Protein 6WT8 (pdb70)

Foldseek 3Di:
DPDDLVVLLCVLCVFAPVPPDDDAPCVPVHDAPQFVLCPDSLNSSLRSLLAHDVVLLLQVVLLVVLVVLLCVQPVVFWDKDWFDVNLRLDRGSQDHIAIETAGDQDAAEDPVLLVVPLVPCPPADPLLNVVSVVVVVPHHPDDVLVVLLVSLVSSVVSQVVPAVDWDSPFFAWIWGQRVVVGHIYTYWYWYWYYYSVVSPCPVQLIWTFTGTNVVSDTHDTDRRSLLSVLLNVVCVVLLNQLSSLSSLLSLQVPQPVHDQPFLQHSQNSSQLSSPDDSVVHSPHRSVCVLVVLLVSLVCCLPPPVVQQPRATSSRPGRSCPPPNVRVNVSSVSSSVSSVVSSVVSRVVD

InterPro domains:
  IPR058909 cGAS/DncV-like nucleotidyltransferase, C-terminal helical domain [PF26305] (242-334)

Secondary structure (DSSP, 8-state):
----HHHHHHHHHHHH-TT------HHHH---S---GGGSHHHHHHHH---S-TTT--HHHHHHHHHHHHHHHHGGGEEEEEES--------TT--PEEEEEEEEEEEE-HHHHHHHHT-GGGS-HHHHHHHHHHHHH---S-HHHHHHHHHHHHHHHHHHH-S-EE---SS-EEEEEETTEEEEEEEEEEEEE-S------GGG-EEEEBPTTT-SBPPPB-HHHHHHHHHHHHHHTTS-S---HHHHHHHHH-TTS-TTSSS-HHHHHHHHHHS-GGGTTTS-TTHHHHHHHHHHHHHHH-HHHHHTPBPTTSS-BTTSSSHHHHHHHHHHHHHHHHHHHHHHHHH-

Sequence (349 aa):
SQKNYLELIKKVRERSNPDLVQTKYSETLSGSKLFSIEYSDVSIYIKESKGVAPSYTNSKVAANKVEAHLKKSHGNLVDFERQGSVTNTHILKENDVDLVQITNKSSEFDHKGLEKALNNTSVLKTEEILNLKKHKENFYQGNQIDDLKYVRLKSELVLSSTYKTVDIEKENSIYVKVTEPERDIDVVTATYYKSVDFKTNDKSRKGIQIYNKKTGKINDVDYPFLSIERINVKDIISNRRLKNIRFLKNIKYDCPHIENKGSIRSFHINAICYNIDVKKYEDLHYLDLVSILYQELTNIISNKSYRDNIKSVDGCEYIFEFDCAKKLIEIEFLSQELDSIIADLHNQS

Solvent-accessible surface area: 18097 Å² total

Nearest PDB structures (foldseek):
  6wt8-assembly1_A  TM=1.002E+00  e=2.493E-57  Flavobacteriaceae
  6wt9-assembly1_A  TM=8.617E-01  e=6.377E-23  Capnocytophaga granulosa
  7x4p-assembly1_A  TM=7.335E-01  e=1.083E-10  Enterococcus faecalis
  7x4g-assembly1_A  TM=6.951E-01  e=7.128E-10  Cecembia lonarensis

Radius of gyration: 22.57 Å; Cα contacts (8 Å, |Δi|>4): 523; chains: 1; bounding box: 54×51×60 Å

B-factor: mean 24.7, std 12.08, range [10.24, 95.02]

Structure (mmCIF, N/CA/C/O backbone):
data_6WT8
#
_entry.id   6WT8
#
_cell.length_a   51.181
_cell.length_b   78.100
_cell.length_c   111.105
_cell.angle_alpha   90.000
_cell.angle_beta   90.000
_cell.angle_gamma   90.000
#
_symmetry.space_group_name_H-M   'P 21 21 21'
#
loop_
_entity.id
_entity.type
_entity.pdbx_description
1 polymer 'STING-associated CdnE c-di-GMP synthase'
2 water water
#
loop_
_atom_site.group_PDB
_atom_site.id
_atom_site.type_symbol
_atom_site.label_atom_id
_atom_site.label_alt_id
_atom_site.label_comp_id
_atom_site.label_asym_id
_atom_site.label_entity_id
_atom_site.label_seq_id
_atom_site.pdbx_PDB_ins_code
_atom_site.Cartn_x
_atom_site.Cartn_y
_atom_site.Cartn_z
_atom_site.occupancy
_atom_site.B_iso_or_equiv
_atom_site.auth_seq_id
_atom_site.auth_comp_id
_atom_site.auth_asym_id
_atom_site.auth_atom_id
_atom_site.pdbx_PDB_model_num
ATOM 1 N N . SER A 1 1 ? 66.53771 40.94518 43.65059 1.000 37.67048 1 SER A N 1
ATOM 2 C CA . SER A 1 1 ? 66.25138 42.37392 43.58315 1.000 38.13990 1 SER A CA 1
ATOM 3 C C . SER A 1 1 ? 66.04472 43.01808 44.95428 1.000 40.11623 1 SER A C 1
ATOM 4 O O . SER A 1 1 ? 65.90163 42.33451 45.97069 1.000 41.19592 1 SER A O 1
ATOM 7 N N . GLN A 1 2 ? 65.98117 44.34721 44.96856 1.000 42.45624 2 GLN A N 1
ATOM 8 C CA . GLN A 1 2 ? 65.71008 45.08995 46.18682 1.000 47.76324 2 GLN A CA 1
ATOM 9 C C . GLN A 1 2 ? 64.22095 45.37280 46.40559 1.000 41.69589 2 GLN A C 1
ATOM 10 O O . GLN A 1 2 ? 63.88013 46.15463 47.29695 1.000 37.78747 2 GLN A O 1
ATOM 16 N N . LYS A 1 3 ? 63.33076 44.73492 45.64816 1.000 33.79851 3 LYS A N 1
ATOM 17 C CA . LYS A 1 3 ? 61.90786 45.00906 45.79843 1.000 30.52818 3 LYS A CA 1
ATOM 18 C C . LYS A 1 3 ? 61.40503 44.55360 47.15762 1.000 28.95628 3 LYS A C 1
ATOM 19 O O . LYS A 1 3 ? 61.74863 43.46494 47.62921 1.000 30.81893 3 LYS A O 1
ATOM 25 N N . ASN A 1 4 ? 60.54451 45.37441 47.76764 1.000 28.21455 4 ASN A N 1
ATOM 26 C CA . ASN A 1 4 ? 59.95079 45.06330 49.06855 1.000 27.35805 4 ASN A CA 1
ATOM 27 C C . ASN A 1 4 ? 58.53151 44.57273 48.78984 1.000 25.56490 4 ASN A C 1
ATOM 28 O O . ASN A 1 4 ? 57.61614 45.38649 48.65178 1.000 26.15510 4 ASN A O 1
ATOM 33 N N . TYR A 1 5 ? 58.34418 43.24947 48.76253 1.000 25.65535 5 TYR A N 1
ATOM 34 C CA . TYR A 1 5 ? 57.03309 42.73558 48.35178 1.000 20.58890 5 TYR A CA 1
ATOM 35 C C . TYR A 1 5 ? 55.99110 42.90847 49.44054 1.000 24.74812 5 TYR A C 1
ATOM 36 O O . TYR A 1 5 ? 54.79702 43.04780 49.14467 1.000 21.91206 5 TYR A O 1
ATOM 45 N N . LEU A 1 6 ? 56.40659 42.93365 50.69696 1.000 24.78745 6 LEU A N 1
ATOM 46 C CA . LEU A 1 6 ? 55.45503 43.22147 51.77395 1.000 20.56154 6 LEU A CA 1
ATOM 47 C C . LEU A 1 6 ? 54.82775 44.59783 51.59848 1.000 23.34395 6 LEU A C 1
ATOM 48 O O . LEU A 1 6 ? 53.60562 44.75945 51.70303 1.000 26.46225 6 LEU A O 1
ATOM 53 N N . GLU A 1 7 ? 55.64921 45.60894 51.30321 1.000 23.36311 7 GLU A N 1
ATOM 54 C CA . GLU A 1 7 ? 55.11670 46.94395 51.07671 1.000 24.44272 7 GLU A CA 1
ATOM 55 C C . GLU A 1 7 ? 54.23429 46.97561 49.82911 1.000 20.68721 7 GLU A C 1
ATOM 56 O O . GLU A 1 7 ? 53.19053 47.63118 49.81596 1.000 24.86629 7 GLU A O 1
ATOM 62 N N . LEU A 1 8 ? 54.63238 46.24165 48.78446 1.000 20.73240 8 LEU A N 1
ATOM 63 C CA . LEU A 1 8 ? 53.85459 46.19439 47.55100 1.000 20.22969 8 LEU A CA 1
ATOM 64 C C . LEU A 1 8 ? 52.50244 45.53147 47.78489 1.000 17.87535 8 LEU A C 1
ATOM 65 O O . LEU A 1 8 ? 51.47287 46.01515 47.28361 1.000 18.27443 8 LEU A O 1
ATOM 70 N N . ILE A 1 9 ? 52.49328 44.42821 48.55319 1.000 19.99710 9 ILE A N 1
ATOM 71 C CA . ILE A 1 9 ? 51.23129 43.76512 48.87880 1.000 19.40237 9 ILE A CA 1
ATOM 72 C C . ILE A 1 9 ? 50.29962 44.72308 49.61571 1.000 20.12424 9 ILE A C 1
ATOM 73 O O . ILE A 1 9 ? 49.10093 44.81618 49.29981 1.000 18.43319 9 ILE A O 1
ATOM 78 N N . LYS A 1 10 ? 50.83600 45.47229 50.58388 1.000 20.13651 10 LYS A N 1
ATOM 79 C CA . LYS A 1 10 ? 50.00171 46.42595 51.31571 1.000 19.46512 10 LYS A CA 1
ATOM 80 C C . LYS A 1 10 ? 49.43704 47.50226 50.37625 1.000 21.63283 10 LYS A C 1
ATOM 81 O O . LYS A 1 10 ? 48.27232 47.91131 50.49658 1.000 24.20653 10 LYS A O 1
ATOM 87 N N . LYS A 1 11 ? 50.22156 47.92694 49.39150 1.000 18.34891 11 LYS A N 1
ATOM 88 C CA . LYS A 1 11 ? 49.73448 48.96241 48.47627 1.000 17.89686 11 LYS A CA 1
ATOM 89 C C . LYS A 1 11 ? 48.61709 48.42902 47.58888 1.000 17.48798 11 LYS A C 1
ATOM 90 O O . LYS A 1 11 ? 47.59332 49.09306 47.38327 1.000 19.51819 11 LYS A O 1
ATOM 96 N N . VAL A 1 12 ? 48.80880 47.23864 47.01406 1.000 16.62021 12 VAL A N 1
ATOM 97 C CA . VAL A 1 12 ? 47.76177 46.65248 46.17302 1.000 16.90412 12 VAL A CA 1
ATOM 98 C C . VAL A 1 12 ? 46.49562 46.46503 46.97719 1.000 18.78330 12 VAL A C 1
ATOM 99 O O . VAL A 1 12 ? 45.39650 46.71529 46.49341 1.000 17.20034 12 VAL A O 1
ATOM 103 N N . ARG A 1 13 ? 46.62787 45.97046 48.20454 1.000 17.25525 13 ARG A N 1
ATOM 104 C CA . ARG A 1 13 ? 45.46129 45.75446 49.05173 1.000 17.08827 13 ARG A CA 1
ATOM 105 C C . ARG A 1 13 ? 44.70148 47.03529 49.30588 1.000 15.34250 13 ARG A C 1
ATOM 106 O O . ARG A 1 13 ? 43.45876 47.04049 49.30474 1.000 17.98334 13 ARG A O 1
ATOM 114 N N . GLU A 1 14 ? 45.41808 48.11932 49.59315 1.000 17.20754 14 GLU A N 1
ATOM 115 C CA . GLU A 1 14 ? 44.70694 49.35946 49.88990 1.000 17.78020 14 GLU A CA 1
ATOM 116 C C . GLU A 1 14 ? 43.90549 49.81138 48.68646 1.000 18.51156 14 GLU A C 1
ATOM 117 O O . GLU A 1 14 ? 42.80896 50.36628 48.82635 1.000 20.66910 14 GLU A O 1
ATOM 123 N N . ARG A 1 15 ? 44.42654 49.55561 47.48286 1.000 17.70914 15 ARG A N 1
ATOM 124 C CA . ARG A 1 15 ? 43.73868 49.98117 46.26606 1.000 18.35062 15 ARG A CA 1
ATOM 125 C C . ARG A 1 15 ? 42.59075 49.06182 45.89898 1.000 17.22118 15 ARG A C 1
ATOM 126 O O . ARG A 1 15 ? 41.59593 49.50739 45.31096 1.000 18.68257 15 ARG A O 1
ATOM 134 N N . SER A 1 16 ? 42.73818 47.77695 46.18907 1.000 16.29867 16 SER A N 1
ATOM 135 C CA . SER A 1 16 ? 41.93025 46.72462 45.59360 1.000 16.82729 16 SER A CA 1
ATOM 136 C C . SER A 1 16 ? 40.98110 46.04081 46.56105 1.000 19.79734 16 SER A C 1
ATOM 137 O O . SER A 1 16 ? 39.88242 45.65028 46.17273 1.000 18.48506 16 SER A O 1
ATOM 140 N N . ASN A 1 17 ? 41.41146 45.79261 47.79063 1.000 17.63749 17 ASN A N 1
ATOM 141 C CA . ASN A 1 17 ? 40.60897 44.94075 48.67184 1.000 17.49716 17 ASN A CA 1
ATOM 142 C C . ASN A 1 17 ? 41.03666 45.22764 50.10275 1.000 16.20342 17 ASN A C 1
ATOM 143 O O . ASN A 1 17 ? 41.57365 44.32587 50.79796 1.000 18.60704 17 ASN A O 1
ATOM 148 N N . PRO A 1 18 ? 40.80031 46.44518 50.60217 1.000 18.05039 18 PRO A N 1
ATOM 149 C CA . PRO A 1 18 ? 41.33695 46.79637 51.92165 1.000 19.49168 18 PRO A CA 1
ATOM 150 C C . PRO A 1 18 ? 40.74136 45.98985 53.04981 1.000 20.82256 18 PRO A C 1
ATOM 151 O O . PRO A 1 18 ? 41.38447 45.87665 54.09598 1.000 23.66237 18 PRO A O 1
ATOM 155 N N . ASP A 1 19 ? 39.52826 45.46844 52.89664 1.000 21.25208 19 ASP A N 1
ATOM 156 C CA . ASP A 1 19 ? 38.91135 44.69084 53.96870 1.000 20.99732 19 ASP A CA 1
ATOM 157 C C . ASP A 1 19 ? 39.18436 43.21113 53.85281 1.000 22.44227 19 ASP A C 1
ATOM 158 O O . ASP A 1 19 ? 38.69787 42.43726 54.69476 1.000 21.92861 19 ASP A O 1
ATOM 163 N N . LEU A 1 20 ? 39.97757 42.80849 52.85546 1.000 19.84282 20 LEU A N 1
ATOM 164 C CA . LEU A 1 20 ? 40.43040 41.41555 52.72599 1.000 21.41663 20 LEU A CA 1
ATOM 165 C C . LEU A 1 20 ? 39.25285 40.44739 52.61593 1.000 19.93876 20 LEU A C 1
ATOM 166 O O . LEU A 1 20 ? 39.21244 39.38325 53.25909 1.000 21.63312 20 LEU A O 1
ATOM 171 N N . VAL A 1 21 ? 38.29761 40.81920 51.76260 1.000 20.64790 21 VAL A N 1
ATOM 172 C CA . VAL A 1 21 ? 37.20192 39.91394 51.47299 1.000 22.51232 21 VAL A CA 1
ATOM 173 C C . VAL A 1 21 ? 37.73906 38.75151 50.64012 1.000 19.95218 21 VAL A C 1
ATOM 174 O O . VAL A 1 21 ? 38.76508 38.85498 49.95552 1.000 20.70149 21 VAL A O 1
ATOM 178 N N . GLN A 1 22 ? 37.06283 37.60906 50.74032 1.000 21.05046 22 GLN A N 1
ATOM 179 C CA . GLN A 1 22 ? 37.44857 36.45281 49.94833 1.000 21.10929 22 GLN A CA 1
ATOM 180 C C . GLN A 1 22 ? 37.36742 36.77621 48.47067 1.000 21.06380 22 GLN A C 1
ATOM 181 O O . GLN A 1 22 ? 36.34123 37.26138 47.99880 1.000 22.24265 22 GLN A O 1
ATOM 195 N N . THR A 1 24 ? 37.91250 35.20128 44.49589 1.000 21.38244 24 THR A N 1
ATOM 196 C CA . THR A 1 24 ? 37.96233 33.90350 43.82283 1.000 22.18344 24 THR A CA 1
ATOM 197 C C . THR A 1 24 ? 39.38106 33.59553 43.37604 1.000 20.15322 24 THR A C 1
ATOM 198 O O . THR A 1 24 ? 40.03638 34.41687 42.73136 1.000 23.34904 24 THR A O 1
ATOM 202 N N . LYS A 1 25 ? 39.86200 32.40522 43.73791 1.000 22.73921 25 LYS A N 1
ATOM 203 C CA . LYS A 1 25 ? 41.19532 32.00269 43.32311 1.000 20.22493 25 LYS A CA 1
ATOM 204 C C . LYS A 1 25 ? 41.21365 31.76721 41.82239 1.000 20.65610 25 LYS A C 1
ATOM 205 O O . LYS A 1 25 ? 40.22984 31.30959 41.21677 1.000 21.88113 25 LYS A O 1
ATOM 219 N N . TYR A 1 27 ? 42.07024 29.62004 38.73124 1.000 16.85218 27 TYR A N 1
ATOM 220 C CA . TYR A 1 27 ? 41.99475 28.15790 38.71353 1.000 20.28373 27 TYR A CA 1
ATOM 221 C C . TYR A 1 27 ? 43.37824 27.51871 38.66552 1.000 20.86880 27 TYR A C 1
ATOM 222 O O . TYR A 1 27 ? 43.57205 26.44296 39.24140 1.000 21.97795 27 TYR A O 1
ATOM 231 N N . SER A 1 28 ? 44.35868 28.17536 38.02663 1.000 20.97988 28 SER A N 1
ATOM 232 C CA . SER A 1 28 ? 45.65820 27.52641 37.96193 1.000 17.79360 28 SER A CA 1
ATOM 233 C C . SER A 1 28 ? 46.28748 27.45456 39.32646 1.000 21.24254 28 SER A C 1
ATOM 234 O O . SER A 1 28 ? 47.18547 26.63258 39.52832 1.000 23.72837 28 SER A O 1
ATOM 237 N N . GLU A 1 29 ? 45.81716 28.26656 40.29117 1.000 21.49828 29 GLU A N 1
ATOM 238 C CA . GLU A 1 29 ? 46.32636 28.12193 41.66341 1.000 20.53420 29 GLU A CA 1
ATOM 239 C C . GLU A 1 29 ? 46.10011 26.71982 42.21835 1.000 23.50662 29 GLU A C 1
ATOM 240 O O . GLU A 1 29 ? 46.95939 26.17657 42.92318 1.000 31.69232 29 GLU A O 1
ATOM 246 N N . THR A 1 30 ? 44.89687 26.17113 42.03199 1.000 25.98729 30 THR A N 1
ATOM 247 C CA . THR A 1 30 ? 44.60245 24.88468 42.65522 1.000 27.61437 30 THR A CA 1
ATOM 248 C C . THR A 1 30 ? 44.73035 23.71867 41.70421 1.000 31.15267 30 THR A C 1
ATOM 249 O O . THR A 1 30 ? 44.78879 22.57380 42.16764 1.000 36.21504 30 THR A O 1
ATOM 253 N N . LEU A 1 31 ? 44.72545 23.96621 40.39891 1.000 25.57591 31 LEU A N 1
ATOM 254 C CA . LEU A 1 31 ? 44.73812 22.85321 39.46120 1.000 25.86332 31 LEU A CA 1
ATOM 255 C C . LEU A 1 31 ? 46.05695 22.70895 38.74303 1.000 24.74186 31 LEU A C 1
ATOM 256 O O . LEU A 1 31 ? 46.30709 21.66388 38.14517 1.000 28.92244 31 LEU A O 1
ATOM 261 N N . SER A 1 32 ? 46.91928 23.70153 38.78719 1.000 25.99715 32 SER A N 1
ATOM 262 C CA . SER A 1 32 ? 48.11965 23.64146 37.98174 1.000 25.32651 32 SER A CA 1
ATOM 263 C C . SER A 1 32 ? 49.33854 23.89631 38.85896 1.000 22.29773 32 SER A C 1
ATOM 264 O O . SER A 1 32 ? 49.23923 24.04469 40.09120 1.000 27.71124 32 SER A O 1
ATOM 267 N N . GLY A 1 33 ? 50.48874 23.96240 38.20964 1.000 25.43661 33 GLY A N 1
ATOM 268 C CA . GLY A 1 33 ? 51.71201 24.35189 38.88780 1.000 28.99903 33 GLY A CA 1
ATOM 269 C C . GLY A 1 33 ? 52.67952 24.96121 37.90266 1.000 27.80930 33 GLY A C 1
ATOM 270 O O . GLY A 1 33 ? 52.62140 24.70350 36.70096 1.000 27.89632 33 GLY A O 1
ATOM 271 N N . SER A 1 34 ? 53.59002 25.77325 38.42935 1.000 26.11676 34 SER A N 1
ATOM 272 C CA . SER A 1 34 ? 54.52337 26.44435 37.55010 1.000 28.00473 34 SER A CA 1
ATOM 273 C C . SER A 1 34 ? 55.51954 25.46090 36.94643 1.000 28.20505 34 SER A C 1
ATOM 274 O O . SER A 1 34 ? 55.94606 24.49080 37.59956 1.000 28.01250 34 SER A O 1
ATOM 277 N N . LYS A 1 35 ? 55.83840 25.67473 35.67052 1.000 31.26622 35 LYS A N 1
ATOM 278 C CA . LYS A 1 35 ? 56.91083 24.92508 35.02140 1.000 40.91574 35 LYS A CA 1
ATOM 279 C C . LYS A 1 35 ? 58.26936 25.56433 35.23357 1.000 41.51980 35 LYS A C 1
ATOM 280 O O . LYS A 1 35 ? 59.29100 24.88628 35.08479 1.000 37.29658 35 LYS A O 1
ATOM 286 N N . LEU A 1 36 ? 58.30116 26.86111 35.53004 1.000 37.22937 36 LEU A N 1
ATOM 287 C CA . LEU A 1 36 ? 59.55340 27.59603 35.67860 1.000 39.72494 36 LEU A CA 1
ATOM 288 C C . LEU A 1 36 ? 60.02288 27.68502 37.12316 1.000 41.37430 36 LEU A C 1
ATOM 289 O O . LEU A 1 36 ? 61.23380 27.78133 37.37044 1.000 41.44703 36 LEU A O 1
ATOM 294 N N . PHE A 1 37 ? 59.09339 27.61858 38.07600 1.000 36.09197 37 PHE A N 1
ATOM 295 C CA . PHE A 1 37 ? 59.41325 27.74247 39.49059 1.000 41.53813 37 PHE A CA 1
ATOM 296 C C . PHE A 1 37 ? 58.89825 26.52604 40.27442 1.000 42.77733 37 PHE A C 1
ATOM 297 O O . PHE A 1 37 ? 57.70872 26.45939 40.58172 1.000 40.44623 37 PHE A O 1
ATOM 305 N N . SER A 1 41 ? 55.62224 25.39326 47.60286 1.000 33.17625 41 SER A N 1
ATOM 306 C CA . SER A 1 41 ? 55.53280 26.46994 48.58392 1.000 33.57995 41 SER A CA 1
ATOM 307 C C . SER A 1 41 ? 55.78409 27.86203 48.01036 1.000 29.73395 41 SER A C 1
ATOM 308 O O . SER A 1 41 ? 55.53897 28.88161 48.68684 1.000 26.25362 41 SER A O 1
ATOM 311 N N . ILE A 1 42 ? 56.24422 27.95244 46.75589 1.000 28.12402 42 ILE A N 1
ATOM 312 C CA . ILE A 1 42 ? 56.41584 29.28309 46.16194 1.000 25.60980 42 ILE A CA 1
ATOM 313 C C . ILE A 1 42 ? 55.11319 30.07007 46.11653 1.000 22.33019 42 ILE A C 1
ATOM 314 O O . ILE A 1 42 ? 55.12525 31.31874 46.06454 1.000 23.20832 42 ILE A O 1
ATOM 319 N N . GLU A 1 43 ? 53.96292 29.39148 46.16486 1.000 23.99461 43 GLU A N 1
ATOM 320 C CA . GLU A 1 43 ? 52.74102 30.14574 45.93922 1.000 28.36800 43 GLU A CA 1
ATOM 321 C C . GLU A 1 43 ? 52.36171 31.05310 47.10262 1.000 27.26775 43 GLU A C 1
ATOM 322 O O . GLU A 1 43 ? 51.60951 32.00744 46.87814 1.000 28.67806 43 GLU A O 1
ATOM 328 N N . TYR A 1 44 ? 52.88876 30.81560 48.31298 1.000 24.61635 44 TYR A N 1
ATOM 329 C CA . TYR A 1 44 ? 52.69576 31.77968 49.38217 1.000 26.87150 44 TYR A CA 1
ATOM 330 C C . TYR A 1 44 ? 53.99873 32.47729 49.76922 1.000 23.10312 44 TYR A C 1
ATOM 331 O O . TYR A 1 44 ? 54.07549 33.06462 50.85062 1.000 24.18168 44 TYR A O 1
ATOM 340 N N . SER A 1 45 ? 54.96608 32.52621 48.84522 1.000 24.05028 45 SER A N 1
ATOM 341 C CA . SER A 1 45 ? 56.00962 33.54286 48.94954 1.000 23.74929 45 SER A CA 1
ATOM 342 C C . SER A 1 45 ? 55.41820 34.94040 48.78425 1.000 20.13699 45 SER A C 1
ATOM 343 O O . SER A 1 45 ? 54.35918 35.14110 48.16606 1.000 19.43579 45 SER A O 1
ATOM 346 N N . ASP A 1 46 ? 56.11544 35.94244 49.34285 1.000 20.94208 46 ASP A N 1
ATOM 347 C CA . ASP A 1 46 ? 55.63019 37.31036 49.21149 1.000 19.03585 46 ASP A CA 1
ATOM 348 C C . ASP A 1 46 ? 55.54605 37.72733 47.74847 1.000 18.29235 46 ASP A C 1
ATOM 349 O O . ASP A 1 46 ? 54.56800 38.37615 47.35259 1.000 18.77824 46 ASP A O 1
ATOM 354 N N . VAL A 1 47 ? 56.53298 37.33742 46.92429 1.000 21.10952 47 VAL A N 1
ATOM 355 C CA . VAL A 1 47 ? 56.48204 37.75826 45.51058 1.000 18.85109 47 VAL A CA 1
ATOM 356 C C . VAL A 1 47 ? 55.27397 37.13759 44.81116 1.000 16.71089 47 VAL A C 1
ATOM 357 O O . VAL A 1 47 ? 54.55938 37.80980 44.03922 1.000 17.44547 47 VAL A O 1
ATOM 361 N N . SER A 1 48 ? 55.00055 35.86444 45.09673 1.000 16.67552 48 SER A N 1
ATOM 362 C CA . SER A 1 48 ? 53.82495 35.20984 44.50962 1.000 16.95050 48 SER A CA 1
ATOM 363 C C . SER A 1 48 ? 52.52950 35.86567 44.97766 1.000 17.64081 48 SER A C 1
ATOM 364 O O . SER A 1 48 ? 51.59328 36.05192 44.18882 1.000 18.29458 48 SER A O 1
ATOM 367 N N . ILE A 1 49 ? 52.42297 36.17526 46.27432 1.000 16.83193 49 ILE A N 1
ATOM 368 C CA . ILE A 1 49 ? 51.20014 36.83812 46.74325 1.000 15.58834 49 ILE A CA 1
ATOM 369 C C . ILE A 1 49 ? 51.00412 38.18774 46.06453 1.000 18.16315 49 ILE A C 1
ATOM 370 O O . ILE A 1 49 ? 49.88222 38.57115 45.68583 1.000 16.19137 49 ILE A O 1
ATOM 375 N N . TYR A 1 50 ? 52.08761 38.94233 45.90945 1.000 17.49947 50 TYR A N 1
ATOM 376 C CA . TYR A 1 50 ? 51.98751 40.20449 45.18291 1.000 17.01991 50 TYR A CA 1
ATOM 377 C C . TYR A 1 50 ? 51.46275 39.98030 43.76923 1.000 14.48960 50 TYR A C 1
ATOM 378 O O . TYR A 1 50 ? 50.60983 40.74016 43.28909 1.000 14.31141 50 TYR A O 1
ATOM 387 N N . ILE A 1 51 ? 52.05031 39.02090 43.06877 1.000 15.20557 51 ILE A N 1
ATOM 388 C CA . ILE A 1 51 ? 51.58404 38.72246 41.70070 1.000 15.18291 51 ILE A CA 1
ATOM 389 C C . ILE A 1 51 ? 50.09890 38.34815 41.70104 1.000 15.00791 51 ILE A C 1
ATOM 390 O O . ILE A 1 51 ? 49.30172 38.86475 40.88307 1.000 14.68946 51 ILE A O 1
ATOM 395 N N . LYS A 1 52 ? 49.69934 37.47546 42.63510 1.000 15.12732 52 LYS A N 1
ATOM 396 C CA . LYS A 1 52 ? 48.29662 37.02391 42.67269 1.000 17.48761 52 LYS A CA 1
ATOM 397 C C . LYS A 1 52 ? 47.35051 38.18745 42.88113 1.000 17.08822 52 LYS A C 1
ATOM 398 O O . LYS A 1 52 ? 46.30274 38.29109 42.21409 1.000 16.45842 52 LYS A O 1
ATOM 404 N N . GLU A 1 53 ? 47.65392 39.04005 43.86274 1.000 14.96383 53 GLU A N 1
ATOM 405 C CA . GLU A 1 53 ? 46.71759 40.10013 44.20213 1.000 15.61495 53 GLU A CA 1
ATOM 406 C C . GLU A 1 53 ? 46.73026 41.18264 43.13785 1.000 14.98274 53 GLU A C 1
ATOM 407 O O . GLU A 1 53 ? 45.69317 41.81489 42.89214 1.000 15.98340 53 GLU A O 1
ATOM 413 N N . SER A 1 54 ? 47.86983 41.34376 42.45272 1.000 14.19067 54 SER A N 1
ATOM 414 C CA . SER A 1 54 ? 47.93165 42.26763 41.32535 1.000 15.30521 54 SER A CA 1
ATOM 415 C C . SER A 1 54 ? 47.13038 41.75056 40.12718 1.000 15.11855 54 SER A C 1
ATOM 416 O O . SER A 1 54 ? 46.57152 42.54853 39.36769 1.000 16.46462 54 SER A O 1
ATOM 427 N N . LYS A 1 56 ? 44.42205 39.64513 40.38636 1.000 15.17439 56 LYS A N 1
ATOM 428 C CA . LYS A 1 56 ? 42.99210 39.43257 40.64548 1.000 15.45923 56 LYS A CA 1
ATOM 429 C C . LYS A 1 56 ? 42.16130 40.71295 40.62897 1.000 16.73314 56 LYS A C 1
ATOM 430 O O . LYS A 1 56 ? 40.93758 40.63632 40.40976 1.000 18.08207 56 LYS A O 1
ATOM 436 N N . GLY A 1 57 ? 42.76719 41.88490 40.84955 1.000 14.90818 57 GLY A N 1
ATOM 437 C CA . GLY A 1 57 ? 42.03121 43.13827 40.75347 1.000 15.55809 57 GLY A CA 1
ATOM 438 C C . GLY A 1 57 ? 41.16670 43.47806 41.96871 1.000 16.32462 57 GLY A C 1
ATOM 439 O O . GLY A 1 57 ? 41.44986 43.11905 43.12759 1.000 15.32179 57 GLY A O 1
ATOM 440 N N . VAL A 1 58 ? 40.11044 44.24658 41.70267 1.000 13.98163 58 VAL A N 1
ATOM 441 C CA . VAL A 1 58 ? 39.31880 44.92561 42.72281 1.000 13.58491 58 VAL A CA 1
ATOM 442 C C . VAL A 1 58 ? 38.24058 43.99908 43.27214 1.000 17.31508 58 VAL A C 1
ATOM 443 O O . VAL A 1 58 ? 37.60709 43.22471 42.52853 1.000 17.40569 58 VAL A O 1
ATOM 447 N N . ALA A 1 59 ? 38.00448 44.11431 44.57834 1.000 16.66764 59 ALA A N 1
ATOM 448 C CA . ALA A 1 59 ? 36.92608 43.35329 45.20764 1.000 15.32153 59 ALA A CA 1
ATOM 449 C C . ALA A 1 59 ? 35.58045 43.64287 44.51837 1.000 16.62602 59 ALA A C 1
ATOM 450 O O . ALA A 1 59 ? 35.27530 44.79941 44.13756 1.000 17.64386 59 ALA A O 1
ATOM 452 N N . PRO A 1 60 ? 34.74507 42.61261 44.35914 1.000 17.89511 60 PRO A N 1
ATOM 453 C CA . PRO A 1 60 ? 33.52894 42.73907 43.53250 1.000 21.09169 60 PRO A CA 1
ATOM 454 C C . PRO A 1 60 ? 32.51359 43.72757 44.06013 1.000 19.42224 60 PRO A C 1
ATOM 455 O O . PRO A 1 60 ? 31.74973 44.27742 43.23294 1.000 19.61076 60 PRO A O 1
ATOM 459 N N . SER A 1 61 ? 32.47135 44.01845 45.35585 1.000 19.39546 61 SER A N 1
ATOM 460 C CA . SER A 1 61 ? 31.44709 44.94455 45.82966 1.000 19.88856 61 SER A CA 1
ATOM 461 C C . SER A 1 61 ? 31.62812 46.32655 45.22529 1.000 21.78789 61 SER A C 1
ATOM 462 O O . SER A 1 61 ? 30.63592 47.00542 44.96166 1.000 20.90960 61 SER A O 1
ATOM 465 N N . TYR A 1 62 ? 32.88239 46.75943 44.99076 1.000 18.99849 62 TYR A N 1
ATOM 466 C CA . TYR A 1 62 ? 33.09828 48.10469 44.46647 1.000 19.53851 62 TYR A CA 1
ATOM 467 C C . TYR A 1 62 ? 32.56428 48.20641 43.05299 1.000 20.20242 62 TYR A C 1
ATOM 468 O O . TYR A 1 62 ? 31.87670 49.17520 42.67652 1.000 18.29511 62 TYR A O 1
ATOM 477 N N . THR A 1 63 ? 32.86323 47.19156 42.26703 1.000 15.53763 63 THR A N 1
ATOM 478 C CA . THR A 1 63 ? 32.42606 47.13027 40.87962 1.000 16.76259 63 THR A CA 1
ATOM 479 C C . THR A 1 63 ? 30.91215 47.06199 40.79085 1.000 17.13238 63 THR A C 1
ATOM 480 O O . THR A 1 63 ? 30.28800 47.73636 39.96384 1.000 17.27821 63 THR A O 1
ATOM 497 N N . ASN A 1 65 ? 28.77681 48.04749 43.10915 1.000 17.74502 65 ASN A N 1
ATOM 498 C CA . ASN A 1 65 ? 28.22667 49.32157 43.56840 1.000 18.42850 65 ASN A CA 1
ATOM 499 C C . ASN A 1 65 ? 28.28446 50.37020 42.46433 1.000 18.45492 65 ASN A C 1
ATOM 500 O O . ASN A 1 65 ? 27.34375 51.15154 42.29766 1.000 18.03909 65 ASN A O 1
ATOM 505 N N . SER A 1 66 ? 29.37254 50.39282 41.68351 1.000 16.14314 66 SER A N 1
ATOM 506 C CA . SER A 1 66 ? 29.48947 51.34791 40.58177 1.000 15.21440 66 SER A CA 1
ATOM 507 C C . SER A 1 66 ? 28.37657 51.14482 39.57187 1.000 18.33455 66 SER A C 1
ATOM 508 O O . SER A 1 66 ? 27.73450 52.11182 39.13500 1.000 16.30754 66 SER A O 1
ATOM 511 N N . LYS A 1 67 ? 28.10818 49.90639 39.21292 1.000 15.33702 67 LYS A N 1
ATOM 512 C CA . LYS A 1 67 ? 27.11146 49.64247 38.18685 1.000 14.25524 67 LYS A CA 1
ATOM 513 C C . LYS A 1 67 ? 25.70605 49.92166 38.69719 1.000 16.55007 67 LYS A C 1
ATOM 514 O O . LYS A 1 67 ? 24.84256 50.41906 37.94321 1.000 15.92733 67 LYS A O 1
ATOM 520 N N . VAL A 1 68 ? 25.44316 49.60994 39.97435 1.000 16.49883 68 VAL A N 1
ATOM 521 C CA . VAL A 1 68 ? 24.13811 49.92326 40.56811 1.000 16.97955 68 VAL A CA 1
ATOM 522 C C . VAL A 1 68 ? 23.92290 51.42350 40.61527 1.000 20.21419 68 VAL A C 1
ATOM 523 O O . VAL A 1 68 ? 22.83707 51.92423 40.24982 1.000 17.91280 68 VAL A O 1
ATOM 527 N N . ALA A 1 69 ? 24.95625 52.17704 41.02889 1.000 17.69000 69 ALA A N 1
ATOM 528 C CA . ALA A 1 69 ? 24.83241 53.63284 41.05897 1.000 16.12138 69 ALA A CA 1
ATOM 529 C C . ALA A 1 69 ? 24.51891 54.17734 39.66797 1.000 17.29712 69 ALA A C 1
ATOM 530 O O . ALA A 1 69 ? 23.65080 55.03640 39.50105 1.000 16.68909 69 ALA A O 1
ATOM 532 N N . ALA A 1 70 ? 25.22295 53.69275 38.65274 1.000 15.84075 70 ALA A N 1
ATOM 533 C CA . ALA A 1 70 ? 24.95165 54.16687 37.28668 1.000 12.49489 70 ALA A CA 1
ATOM 534 C C . ALA A 1 70 ? 23.55160 53.75339 36.82474 1.000 16.16588 70 ALA A C 1
ATOM 535 O O . ALA A 1 70 ? 22.86585 54.54066 36.14333 1.000 15.05932 70 ALA A O 1
ATOM 537 N N . ASN A 1 71 ? 23.07513 52.57828 37.24795 1.000 13.89706 71 ASN A N 1
ATOM 538 C CA . ASN A 1 71 ? 21.68889 52.20629 36.91425 1.000 15.31965 71 ASN A CA 1
ATOM 539 C C . ASN A 1 71 ? 20.67362 53.17000 37.54360 1.000 16.85827 71 ASN A C 1
ATOM 540 O O . ASN A 1 71 ? 19.63385 53.48664 36.92595 1.000 17.43818 71 ASN A O 1
ATOM 545 N N . LYS A 1 72 ? 20.91704 53.60034 38.78531 1.000 15.09263 72 LYS A N 1
ATOM 546 C CA . LYS A 1 72 ? 20.01528 54.55827 39.42989 1.000 16.92852 72 LYS A CA 1
ATOM 547 C C . LYS A 1 72 ? 19.99653 55.87666 38.66582 1.000 17.84628 72 LYS A C 1
ATOM 548 O O . LYS A 1 72 ? 18.92012 56.46705 38.45007 1.000 18.02096 72 LYS A O 1
ATOM 554 N N . VAL A 1 73 ? 21.17749 56.36875 38.25123 1.000 15.25363 73 VAL A N 1
ATOM 555 C CA . VAL A 1 73 ? 21.22395 57.58805 37.42413 1.000 14.58260 73 VAL A CA 1
ATOM 556 C C . VAL A 1 73 ? 20.44476 57.38844 36.12552 1.000 16.55212 73 VAL A C 1
ATOM 557 O O . VAL A 1 73 ? 19.67951 58.28227 35.68793 1.000 16.05615 73 VAL A O 1
ATOM 561 N N . GLU A 1 74 ? 20.68544 56.25748 35.44234 1.000 14.27869 74 GLU A N 1
ATOM 562 C CA . GLU A 1 74 ? 19.98356 55.97546 34.18906 1.000 14.53686 74 GLU A CA 1
ATOM 563 C C . GLU A 1 74 ? 18.47448 56.06622 34.35204 1.000 15.33575 74 GLU A C 1
ATOM 564 O O . GLU A 1 74 ? 17.80086 56.61677 33.47016 1.000 14.64545 74 GLU A O 1
ATOM 570 N N . ALA A 1 75 ? 17.92322 55.55236 35.45535 1.000 14.84944 75 ALA A N 1
ATOM 571 C CA . ALA A 1 75 ? 16.46169 55.57402 35.59986 1.000 16.43793 75 ALA A CA 1
ATOM 572 C C . ALA A 1 75 ? 15.93051 57.00836 35.57649 1.000 15.91333 75 ALA A C 1
ATOM 573 O O . ALA A 1 75 ? 14.89748 57.29387 34.96159 1.000 16.37880 75 ALA A O 1
ATOM 575 N N . HIS A 1 76 ? 16.64169 57.93760 36.21658 1.000 15.60414 76 HIS A N 1
ATOM 576 C CA . HIS A 1 76 ? 16.20638 59.33919 36.18395 1.000 15.12799 76 HIS A CA 1
ATOM 577 C C . HIS A 1 76 ? 16.30090 59.92979 34.77812 1.000 14.09751 76 HIS A C 1
ATOM 578 O O . HIS A 1 76 ? 15.38395 60.63063 34.31000 1.000 16.97165 76 HIS A O 1
ATOM 585 N N . LEU A 1 77 ? 17.42575 59.68873 34.08462 1.000 13.16666 77 LEU A N 1
ATOM 586 C CA . LEU A 1 77 ? 17.57561 60.24524 32.76007 1.000 13.25393 77 LEU A CA 1
ATOM 587 C C . LEU A 1 77 ? 16.59841 59.59142 31.79071 1.000 15.48521 77 LEU A C 1
ATOM 588 O O . LEU A 1 77 ? 16.09925 60.25412 30.88328 1.000 13.34423 77 LEU A O 1
ATOM 593 N N . LYS A 1 78 ? 16.28356 58.30788 31.98794 1.000 12.94607 78 LYS A N 1
ATOM 594 C CA . LYS A 1 78 ? 15.36119 57.60899 31.08055 1.000 13.12351 78 LYS A CA 1
ATOM 595 C C . LYS A 1 78 ? 13.93915 58.11173 31.26730 1.000 13.19276 78 LYS A C 1
ATOM 596 O O . LYS A 1 78 ? 13.23275 58.34316 30.28583 1.000 15.57651 78 LYS A O 1
ATOM 602 N N . LYS A 1 79 ? 13.53766 58.35684 32.52555 1.000 13.58638 79 LYS A N 1
ATOM 603 C CA . LYS A 1 79 ? 12.21398 58.93974 32.73625 1.000 14.51322 79 LYS A CA 1
ATOM 604 C C . LYS A 1 79 ? 12.12106 60.32753 32.08706 1.000 17.48296 79 LYS A C 1
ATOM 605 O O . LYS A 1 79 ? 11.08680 60.68084 31.51101 1.000 17.66257 79 LYS A O 1
ATOM 611 N N . SER A 1 80 ? 13.19897 61.11894 32.16105 1.000 15.60708 80 SER A N 1
ATOM 612 C CA . SER A 1 80 ? 13.21838 62.47861 31.61560 1.000 13.85185 80 SER A CA 1
ATOM 613 C C . SER A 1 80 ? 13.19159 62.50802 30.09676 1.000 15.28619 80 SER A C 1
ATOM 614 O O . SER A 1 80 ? 12.43168 63.30037 29.51657 1.000 16.47107 80 SER A O 1
ATOM 617 N N . HIS A 1 81 ? 14.05175 61.71479 29.42759 1.000 14.03502 81 HIS A N 1
ATOM 618 C CA . HIS A 1 81 ? 14.21868 61.88551 27.99212 1.000 13.24878 81 HIS A CA 1
ATOM 619 C C . HIS A 1 81 ? 14.72958 60.61393 27.33896 1.000 13.33046 81 HIS A C 1
ATOM 620 O O . HIS A 1 81 ? 15.41575 60.66886 26.30259 1.000 14.98759 81 HIS A O 1
ATOM 627 N N . GLY A 1 82 ? 14.31969 59.47439 27.91948 1.000 13.60532 82 GLY A N 1
ATOM 628 C CA . GLY A 1 82 ? 14.67137 58.18702 27.31991 1.000 13.64493 82 GLY A CA 1
ATOM 629 C C . GLY A 1 82 ? 14.16747 58.01728 25.89959 1.000 13.36365 82 GLY A C 1
ATOM 630 O O . GLY A 1 82 ? 14.71637 57.20396 25.13535 1.000 15.44560 82 GLY A O 1
ATOM 631 N N . ASN A 1 83 ? 13.15969 58.78899 25.50813 1.000 13.56472 83 ASN A N 1
ATOM 632 C CA . ASN A 1 83 ? 12.61348 58.73482 24.16554 1.000 14.55077 83 ASN A CA 1
ATOM 633 C C . ASN A 1 83 ? 13.58136 59.28990 23.13296 1.000 17.62764 83 ASN A C 1
ATOM 634 O O . ASN A 1 83 ? 13.31021 59.15559 21.93667 1.000 16.68407 83 ASN A O 1
ATOM 639 N N . LEU A 1 84 ? 14.65658 59.95789 23.56805 1.000 15.26310 84 LEU A N 1
ATOM 640 C CA . LEU A 1 84 ? 15.62089 60.55474 22.64104 1.000 16.32846 84 LEU A CA 1
ATOM 641 C C . LEU A 1 84 ? 16.97134 59.86429 22.63029 1.000 14.33785 84 LEU A C 1
ATOM 642 O O . LEU A 1 84 ? 17.79764 60.17746 21.76189 1.000 15.91968 84 LEU A O 1
ATOM 647 N N . VAL A 1 85 ? 17.23238 58.93274 23.55612 1.000 12.93045 85 VAL A N 1
ATOM 648 C CA . VAL A 1 85 ? 18.56222 58.37444 23.69966 1.000 12.69551 85 VAL A CA 1
ATOM 649 C C . VAL A 1 85 ? 18.49871 56.87424 23.98822 1.000 14.15589 85 VAL A C 1
ATOM 650 O O . VAL A 1 85 ? 17.50784 56.33906 24.51235 1.000 15.96105 85 VAL A O 1
ATOM 654 N N . ASP A 1 86 ? 19.60082 56.20369 23.63349 1.000 13.46193 86 ASP A N 1
ATOM 655 C CA . ASP A 1 86 ? 19.97008 54.90613 24.18927 1.000 13.40332 86 ASP A CA 1
ATOM 656 C C . ASP A 1 86 ? 20.94851 55.06040 25.33998 1.000 14.43010 86 ASP A C 1
ATOM 657 O O . ASP A 1 86 ? 21.73393 56.01032 25.39208 1.000 16.56966 86 ASP A O 1
ATOM 662 N N . PHE A 1 87 ? 20.94278 54.10047 26.24321 1.000 13.16408 87 PHE A N 1
ATOM 663 C CA . PHE A 1 87 ? 21.87498 54.12393 27.35933 1.000 13.42155 87 PHE A CA 1
ATOM 664 C C . PHE A 1 87 ? 22.84666 52.97795 27.26656 1.000 15.67727 87 PHE A C 1
ATOM 665 O O . PHE A 1 87 ? 22.44038 51.82050 27.10260 1.000 17.98151 87 PHE A O 1
ATOM 673 N N . GLU A 1 88 ? 24.11628 53.29477 27.47696 1.000 14.52983 88 GLU A N 1
ATOM 674 C CA . GLU A 1 88 ? 25.17445 52.29823 27.47615 1.000 14.22377 88 GLU A CA 1
ATOM 675 C C . GLU A 1 88 ? 26.17575 52.64293 28.57103 1.000 13.50337 88 GLU A C 1
ATOM 676 O O . GLU A 1 88 ? 25.94828 53.51444 29.41285 1.000 14.87339 88 GLU A O 1
ATOM 682 N N . ARG A 1 89 ? 27.27731 51.86887 28.64111 1.000 13.25132 89 ARG A N 1
ATOM 683 C CA . ARG A 1 89 ? 28.30985 52.07608 29.64371 1.000 13.96496 89 ARG A CA 1
ATOM 684 C C . ARG A 1 89 ? 29.67272 51.98930 28.99298 1.000 15.54715 89 ARG A C 1
ATOM 685 O O . ARG A 1 89 ? 29.85571 51.29049 27.99795 1.000 17.34502 89 ARG A O 1
ATOM 693 N N . GLN A 1 90 ? 30.66622 52.66275 29.57958 1.000 14.35040 90 GLN A N 1
ATOM 694 C CA . GLN A 1 90 ? 32.03470 52.51683 29.08127 1.000 12.64304 90 GLN A CA 1
ATOM 695 C C . GLN A 1 90 ? 32.98960 52.56871 30.24468 1.000 12.73258 90 GLN A C 1
ATOM 696 O O . GLN A 1 90 ? 32.62593 52.92227 31.37207 1.000 15.13091 90 GLN A O 1
ATOM 702 N N . GLY A 1 91 ? 34.23339 52.18586 29.94156 1.000 14.23535 91 GLY A N 1
ATOM 703 C CA . GLY A 1 91 ? 35.26299 52.23800 30.98573 1.000 13.66191 91 GLY A CA 1
ATOM 704 C C . GLY A 1 91 ? 35.83612 50.85247 31.31962 1.000 14.40587 91 GLY A C 1
ATOM 705 O O . GLY A 1 91 ? 35.23828 49.83422 31.04169 1.000 15.43674 91 GLY A O 1
ATOM 706 N N . SER A 1 92 ? 37.02740 50.83934 31.90970 1.000 14.57733 92 SER A N 1
ATOM 707 C CA . SER A 1 92 ? 37.66193 49.58031 32.27643 1.000 13.07073 92 SER A CA 1
ATOM 708 C C . SER A 1 92 ? 36.85097 48.78549 33.29817 1.000 13.41895 92 SER A C 1
ATOM 709 O O . SER A 1 92 ? 36.99115 47.56364 33.37561 1.000 13.38334 92 SER A O 1
ATOM 712 N N . VAL A 1 93 ? 35.95140 49.42556 34.06358 1.000 13.86388 93 VAL A N 1
ATOM 713 C CA . VAL A 1 93 ? 35.13095 48.67298 34.99519 1.000 13.80903 93 VAL A CA 1
ATOM 714 C C . VAL A 1 93 ? 34.23902 47.69840 34.23085 1.000 14.34034 93 VAL A C 1
ATOM 715 O O . VAL A 1 93 ? 33.94078 46.61013 34.72136 1.000 16.55808 93 VAL A O 1
ATOM 727 N N . THR A 1 95 ? 35.05563 45.77539 31.77870 1.000 13.97780 95 THR A N 1
ATOM 728 C CA . THR A 1 95 ? 35.78868 44.50839 31.59984 1.000 13.13883 95 THR A CA 1
ATOM 729 C C . THR A 1 95 ? 36.39611 44.01788 32.88998 1.000 14.57467 95 THR A C 1
ATOM 730 O O . THR A 1 95 ? 37.18397 43.05316 32.87442 1.000 14.44603 95 THR A O 1
ATOM 734 N N . ASN A 1 96 ? 36.10737 44.69118 34.00971 1.000 14.26513 96 ASN A N 1
ATOM 735 C CA . ASN A 1 96 ? 36.73141 44.39993 35.29640 1.000 12.54378 96 ASN A CA 1
ATOM 736 C C . ASN A 1 96 ? 38.24339 44.41212 35.19421 1.000 15.82719 96 ASN A C 1
ATOM 737 O O . ASN A 1 96 ? 38.91954 43.61402 35.89197 1.000 17.48840 96 ASN A O 1
ATOM 742 N N . THR A 1 97 ? 38.80287 45.32536 34.36768 1.000 13.38643 97 THR A N 1
ATOM 743 C CA . THR A 1 97 ? 40.25616 45.42690 34.29209 1.000 14.33833 97 THR A CA 1
ATOM 744 C C . THR A 1 97 ? 40.76773 46.66388 35.00033 1.000 14.09159 97 THR A C 1
ATOM 745 O O . THR A 1 97 ? 41.94376 47.00552 34.86942 1.000 13.96383 97 THR A O 1
ATOM 749 N N . HIS A 1 98 ? 39.90968 47.33919 35.76075 1.000 13.84746 98 HIS A N 1
ATOM 750 C CA . HIS A 1 98 ? 40.40060 48.41232 36.60392 1.000 14.91422 98 HIS A CA 1
ATOM 751 C C . HIS A 1 98 ? 41.18838 47.84169 37.78636 1.000 14.00176 98 HIS A C 1
ATOM 752 O O . HIS A 1 98 ? 41.03496 46.68824 38.17747 1.000 14.38487 98 HIS A O 1
ATOM 759 N N . ILE A 1 99 ? 42.04284 48.68369 38.38927 1.000 13.65688 99 ILE A N 1
ATOM 760 C CA . ILE A 1 99 ? 42.84062 48.26634 39.54107 1.000 13.18149 99 ILE A CA 1
ATOM 761 C C . ILE A 1 99 ? 42.65972 49.18447 40.74247 1.000 13.93159 99 ILE A C 1
ATOM 762 O O . ILE A 1 99 ? 43.31879 48.97033 41.78489 1.000 15.74003 99 ILE A O 1
ATOM 767 N N . LEU A 1 100 ? 41.77679 50.18214 40.64956 1.000 13.54331 100 LEU A N 1
ATOM 768 C CA . LEU A 1 100 ? 41.47448 51.02897 41.80881 1.000 15.59404 100 LEU A CA 1
ATOM 769 C C . LEU A 1 100 ? 40.01687 50.85877 42.20695 1.000 14.91876 100 LEU A C 1
ATOM 770 O O . LEU A 1 100 ? 39.12725 50.96972 41.35529 1.000 16.42858 100 LEU A O 1
ATOM 775 N N . LYS A 1 101 ? 39.77105 50.66856 43.51740 1.000 16.60514 101 LYS A N 1
ATOM 776 C CA . LYS A 1 101 ? 38.39209 50.51391 43.96405 1.000 15.67995 101 LYS A CA 1
ATOM 777 C C . LYS A 1 101 ? 37.54551 51.74673 43.66211 1.000 16.41837 101 LYS A C 1
ATOM 778 O O . LYS A 1 101 ? 36.32981 51.60448 43.62108 1.000 19.20799 101 LYS A O 1
ATOM 784 N N . GLU A 1 102 ? 38.16393 52.92357 43.48309 1.000 15.91582 102 GLU A N 1
ATOM 785 C CA . GLU A 1 102 ? 37.40375 54.13950 43.17251 1.000 16.56539 102 GLU A CA 1
ATOM 786 C C . GLU A 1 102 ? 37.06514 54.29853 41.69836 1.000 14.84074 102 GLU A C 1
ATOM 787 O O . GLU A 1 102 ? 36.33727 55.23424 41.34289 1.000 16.90200 102 GLU A O 1
ATOM 793 N N . ASN A 1 103 ? 37.57550 53.46581 40.81049 1.000 15.88716 103 ASN A N 1
ATOM 794 C CA . ASN A 1 103 ? 37.18772 53.58393 39.41073 1.000 15.14921 103 ASN A CA 1
ATOM 795 C C . ASN A 1 103 ? 35.71749 53.20042 39.23809 1.000 16.27091 103 ASN A C 1
ATOM 796 O O . ASN A 1 103 ? 35.20045 52.29303 39.89237 1.000 15.60690 103 ASN A O 1
ATOM 801 N N . ASP A 1 104 ? 35.03463 53.89417 38.32097 1.000 15.01797 104 ASP A N 1
ATOM 802 C CA . ASP A 1 104 ? 33.63192 53.69370 38.06585 1.000 14.74521 104 ASP A CA 1
ATOM 803 C C . ASP A 1 104 ? 33.35174 53.51550 36.58736 1.000 14.20599 104 ASP A C 1
ATOM 804 O O . ASP A 1 104 ? 34.09279 54.02474 35.73107 1.000 15.45325 104 ASP A O 1
ATOM 809 N N . VAL A 1 105 ? 32.27898 52.76580 36.30318 1.000 14.56170 105 VAL A N 1
ATOM 810 C CA . VAL A 1 105 ? 31.69566 52.80333 34.94380 1.000 14.80058 105 VAL A CA 1
ATOM 811 C C . VAL A 1 105 ? 31.26158 54.23565 34.64698 1.000 16.32997 105 VAL A C 1
ATOM 812 O O . VAL A 1 105 ? 30.79432 54.96332 35.53909 1.000 15.92147 105 VAL A O 1
ATOM 816 N N . ASP A 1 106 ? 31.38146 54.64583 33.37793 1.000 14.82423 106 ASP A N 1
ATOM 817 C CA . ASP A 1 106 ? 30.69812 55.87066 32.94264 1.000 13.55161 106 ASP A CA 1
ATOM 818 C C . ASP A 1 106 ? 29.35248 55.49659 32.33224 1.000 16.00277 106 ASP A C 1
ATOM 819 O O . ASP A 1 106 ? 29.23546 54.47834 31.61369 1.000 16.15241 106 ASP A O 1
ATOM 824 N N . LEU A 1 107 ? 28.33987 56.33156 32.57314 1.000 13.73738 107 LEU A N 1
ATOM 825 C CA . LEU A 1 107 ? 27.07233 56.16812 31.87176 1.000 12.97987 107 LEU A CA 1
ATOM 826 C C . LEU A 1 107 ? 27.11519 56.96716 30.56912 1.000 13.64020 107 LEU A C 1
ATOM 827 O O . LEU A 1 107 ? 27.50759 58.14612 30.56764 1.000 15.08964 107 LEU A O 1
ATOM 832 N N . VAL A 1 108 ? 26.74389 56.33329 29.44906 1.000 11.73734 108 VAL A N 1
ATOM 833 C CA . VAL A 1 108 ? 26.73114 57.00717 28.15494 1.000 13.39120 108 VAL A CA 1
ATOM 834 C C . VAL A 1 108 ? 25.29099 57.09121 27.69132 1.000 13.10211 108 VAL A C 1
ATOM 835 O O . VAL A 1 108 ? 24.59683 56.05969 27.60192 1.000 14.78716 108 VAL A O 1
ATOM 839 N N . GLN A 1 109 ? 24.82510 58.28437 27.34640 1.000 12.73501 109 GLN A N 1
ATOM 840 C CA . GLN A 1 109 ? 23.50770 58.43838 26.73236 1.000 12.91173 109 GLN A CA 1
ATOM 841 C C . GLN A 1 109 ? 23.71390 58.93675 25.31002 1.000 13.71199 109 GLN A C 1
ATOM 842 O O . GLN A 1 109 ? 24.49886 59.85950 25.07977 1.000 13.42676 109 GLN A O 1
ATOM 848 N N . ILE A 1 110 ? 23.13923 58.23591 24.33083 1.000 14.10178 110 ILE A N 1
ATOM 849 C CA . ILE A 1 110 ? 23.47066 58.41946 22.92961 1.000 12.91026 110 ILE A CA 1
ATOM 850 C C . ILE A 1 110 ? 22.18506 58.77584 22.20829 1.000 14.25030 110 ILE A C 1
ATOM 851 O O . ILE A 1 110 ? 21.23366 57.97805 22.19384 1.000 15.65516 110 ILE A O 1
ATOM 856 N N . THR A 1 111 ? 22.13592 59.94810 21.56765 1.000 13.85386 111 THR A N 1
ATOM 857 C CA . THR A 1 111 ? 20.93707 60.27905 20.81685 1.000 14.20737 111 THR A CA 1
ATOM 858 C C . THR A 1 111 ? 20.69926 59.23346 19.72658 1.000 15.32751 111 THR A C 1
ATOM 859 O O . THR A 1 111 ? 21.65388 58.71923 19.12762 1.000 19.31265 111 THR A O 1
ATOM 863 N N . ASN A 1 112 ? 19.43251 58.82301 19.54169 1.000 16.84558 112 ASN A N 1
ATOM 864 C CA . ASN A 1 112 ? 19.18859 57.62387 18.73011 1.000 18.23548 112 ASN A CA 1
ATOM 865 C C . ASN A 1 112 ? 18.21710 57.88451 17.57933 1.000 23.48263 112 ASN A C 1
ATOM 866 O O . ASN A 1 112 ? 17.74468 56.90945 16.97696 1.000 27.14307 112 ASN A O 1
ATOM 871 N N . LYS A 1 113 ? 17.91952 59.14104 17.28326 1.000 23.16269 113 LYS A N 1
ATOM 872 C CA . LYS A 1 113 ? 17.06390 59.56897 16.16824 1.000 33.66380 113 LYS A CA 1
ATOM 873 C C . LYS A 1 113 ? 17.80847 59.74960 14.86513 1.000 35.44560 113 LYS A C 1
ATOM 874 O O . LYS A 1 113 ? 17.18243 59.75627 13.79184 1.000 35.57002 113 LYS A O 1
ATOM 880 N N . SER A 1 114 ? 19.08677 60.09126 14.96317 1.000 26.39348 114 SER A N 1
ATOM 881 C CA . SER A 1 114 ? 19.94132 60.31823 13.81180 1.000 30.77460 114 SER A CA 1
ATOM 882 C C . SER A 1 114 ? 21.32529 59.87018 14.21625 1.000 25.56017 114 SER A C 1
ATOM 883 O O . SER A 1 114 ? 21.63172 59.75061 15.40622 1.000 28.19568 114 SER A O 1
ATOM 886 N N . SER A 1 115 ? 22.11799 59.51509 13.22116 1.000 28.87713 115 SER A N 1
ATOM 887 C CA . SER A 1 115 ? 23.45054 59.02127 13.47331 1.000 24.93224 115 SER A CA 1
ATOM 888 C C . SER A 1 115 ? 24.40122 59.65747 12.47155 1.000 23.46520 115 SER A C 1
ATOM 889 O O . SER A 1 115 ? 24.02405 59.98038 11.34987 1.000 29.54806 115 SER A O 1
ATOM 892 N N . GLU A 1 116 ? 25.63876 59.80144 12.87852 1.000 17.66843 116 GLU A N 1
ATOM 893 C CA . GLU A 1 116 ? 26.70296 60.07692 11.93291 1.000 19.51297 116 GLU A CA 1
ATOM 894 C C . GLU A 1 116 ? 27.09891 58.75834 11.26594 1.000 18.25414 116 GLU A C 1
ATOM 895 O O . GLU A 1 116 ? 26.89028 57.68169 11.83181 1.000 17.31996 116 GLU A O 1
ATOM 901 N N . PHE A 1 117 ? 27.67222 58.83464 10.06582 1.000 20.34065 117 PHE A N 1
ATOM 902 C CA . PHE A 1 117 ? 28.12168 57.58641 9.42766 1.000 19.48014 117 PHE A CA 1
ATOM 903 C C . PHE A 1 117 ? 29.13887 57.90235 8.33722 1.000 22.47773 117 PHE A C 1
ATOM 904 O O . PHE A 1 117 ? 29.24582 59.04389 7.88030 1.000 22.52725 117 PHE A O 1
ATOM 912 N N . ASP A 1 118 ? 29.87149 56.86673 7.92896 1.000 22.15947 118 ASP A N 1
ATOM 913 C CA . ASP A 1 118 ? 30.85783 56.96705 6.84688 1.000 21.30000 118 ASP A CA 1
ATOM 914 C C . ASP A 1 118 ? 30.13992 56.92600 5.48164 1.000 23.01660 118 ASP A C 1
ATOM 915 O O . ASP A 1 118 ? 29.93259 55.85069 4.89585 1.000 23.26688 118 ASP A O 1
ATOM 920 N N . HIS A 1 119 ? 29.80670 58.12231 4.96863 1.000 24.89214 119 HIS A N 1
ATOM 921 C CA . HIS A 1 119 ? 29.06827 58.25510 3.71389 1.000 25.81631 119 HIS A CA 1
ATOM 922 C C . HIS A 1 119 ? 29.88832 57.71152 2.56408 1.000 29.65116 119 HIS A C 1
ATOM 923 O O . HIS A 1 119 ? 29.43317 56.85007 1.79372 1.000 28.26907 119 HIS A O 1
ATOM 930 N N . LYS A 1 120 ? 31.11345 58.21616 2.43474 1.000 29.55924 120 LYS A N 1
ATOM 931 C CA . LYS A 1 120 ? 31.93952 57.83313 1.29772 1.000 29.76925 120 LYS A CA 1
ATOM 932 C C . LYS A 1 120 ? 32.28292 56.35485 1.37943 1.000 31.29664 120 LYS A C 1
ATOM 933 O O . LYS A 1 120 ? 32.31166 55.65687 0.35581 1.000 29.78289 120 LYS A O 1
ATOM 939 N N . GLY A 1 121 ? 32.53237 55.86060 2.59867 1.000 27.24768 121 GLY A N 1
ATOM 940 C CA . GLY A 1 121 ? 32.88077 54.46311 2.77084 1.000 25.79841 121 GLY A CA 1
ATOM 941 C C . GLY A 1 121 ? 31.74133 53.52528 2.43792 1.000 24.39446 121 GLY A C 1
ATOM 942 O O . GLY A 1 121 ? 31.97643 52.43828 1.90792 1.000 24.42248 121 GLY A O 1
ATOM 943 N N . LEU A 1 122 ? 30.50231 53.90560 2.78760 1.000 21.98262 122 LEU A N 1
ATOM 944 C CA . LEU A 1 122 ? 29.35409 53.07248 2.44033 1.000 20.60740 122 LEU A CA 1
ATOM 945 C C . LEU A 1 122 ? 29.23219 52.94976 0.92949 1.000 23.17354 122 LEU A C 1
ATOM 946 O O . LEU A 1 122 ? 29.04553 51.84587 0.39672 1.000 24.43813 122 LEU A O 1
ATOM 951 N N . GLU A 1 123 ? 29.31183 54.08704 0.23380 1.000 24.48855 123 GLU A N 1
ATOM 952 C CA . GLU A 1 123 ? 29.21887 54.08701 -1.22858 1.000 26.64462 123 GLU A CA 1
ATOM 953 C C . GLU A 1 123 ? 30.32323 53.24857 -1.83803 1.000 27.68500 123 GLU A C 1
ATOM 954 O O . GLU A 1 123 ? 30.08550 52.45270 -2.74818 1.000 27.74164 123 GLU A O 1
ATOM 960 N N . LYS A 1 124 ? 31.55018 53.45723 -1.38396 1.000 23.68097 124 LYS A N 1
ATOM 961 C CA . LYS A 1 124 ? 32.66939 52.68951 -1.91767 1.000 20.75717 124 LYS A CA 1
ATOM 962 C C . LYS A 1 124 ? 32.44958 51.19648 -1.72975 1.000 25.18039 124 LYS A C 1
ATOM 963 O O . LYS A 1 124 ? 32.67110 50.40178 -2.65735 1.000 28.65429 124 LYS A O 1
ATOM 969 N N . ALA A 1 125 ? 31.98530 50.79528 -0.53769 1.000 25.20428 125 ALA A N 1
ATOM 970 C CA .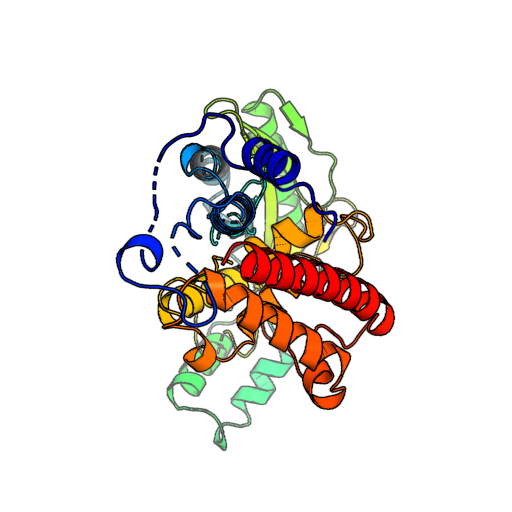 ALA A 1 125 ? 31.82312 49.37021 -0.26335 1.000 23.54572 125 ALA A CA 1
ATOM 971 C C . ALA A 1 125 ? 30.73409 48.76124 -1.13477 1.000 26.45579 125 ALA A C 1
ATOM 972 O O . ALA A 1 125 ? 30.92650 47.69901 -1.73499 1.000 28.60268 125 ALA A O 1
ATOM 974 N N . LEU A 1 126 ? 29.57874 49.42551 -1.23744 1.000 25.61128 126 LEU A N 1
ATOM 975 C CA . LEU A 1 126 ? 28.48240 48.89743 -2.04557 1.000 28.19129 126 LEU A CA 1
ATOM 976 C C . LEU A 1 126 ? 28.80893 48.84159 -3.53153 1.000 34.21738 126 LEU A C 1
ATOM 977 O O . LEU A 1 126 ? 28.18331 48.07199 -4.27667 1.000 31.11747 126 LEU A O 1
ATOM 982 N N . ASN A 1 127 ? 29.73919 49.65805 -3.98982 1.000 27.39047 127 ASN A N 1
ATOM 983 C CA . ASN A 1 127 ? 30.08614 49.61903 -5.38916 1.000 26.16800 127 ASN A CA 1
ATOM 984 C C . ASN A 1 127 ? 31.19530 48.63636 -5.68710 1.000 26.19613 127 ASN A C 1
ATOM 985 O O . ASN A 1 127 ? 31.59764 48.53623 -6.84960 1.000 31.36817 127 ASN A O 1
ATOM 990 N N . ASN A 1 128 ? 31.64098 47.87208 -4.69224 1.000 25.69492 128 ASN A N 1
ATOM 991 C CA . ASN A 1 128 ? 32.74306 46.93336 -4.87069 1.000 23.65210 128 ASN A CA 1
ATOM 992 C C . ASN A 1 128 ? 32.34406 45.56287 -4.30231 1.000 19.39661 128 ASN A C 1
ATOM 993 O O . ASN A 1 128 ? 32.91889 45.04238 -3.34998 1.000 23.25748 128 ASN A O 1
ATOM 998 N N . THR A 1 129 ? 31.31945 44.98346 -4.92467 1.000 22.73483 129 THR A N 1
ATOM 999 C CA . THR A 1 129 ? 30.70297 43.81057 -4.33433 1.000 22.89985 129 THR A CA 1
ATOM 1000 C C . THR A 1 129 ? 31.51787 42.53964 -4.52591 1.000 20.14513 129 THR A C 1
ATOM 1001 O O . THR A 1 129 ? 31.19606 41.52816 -3.87993 1.000 22.79823 129 THR A O 1
ATOM 1005 N N . SER A 1 130 ? 32.55979 42.53086 -5.39059 1.000 20.35183 130 SER A N 1
ATOM 1006 C CA . SER A 1 130 ? 33.26981 41.26657 -5.61107 1.000 20.27540 130 SER A CA 1
ATOM 1007 C C . SER A 1 130 ? 33.98197 40.73150 -4.37829 1.000 19.52128 130 SER A C 1
ATOM 1008 O O . SER A 1 130 ? 34.21803 39.52533 -4.30725 1.000 22.50298 130 SER A O 1
ATOM 1011 N N . VAL A 1 131 ? 34.25521 41.58042 -3.36851 1.000 21.54868 131 VAL A N 1
ATOM 1012 C CA . VAL A 1 131 ? 35.00616 41.18458 -2.18507 1.000 21.85718 131 VAL A CA 1
ATOM 1013 C C . VAL A 1 131 ? 34.09595 41.01526 -0.98336 1.000 23.77745 131 VAL A C 1
ATOM 1014 O O . VAL A 1 131 ? 34.58439 40.76469 0.11501 1.000 24.89836 131 VAL A O 1
ATOM 1018 N N . LEU A 1 132 ? 32.79968 41.22182 -1.15290 1.000 22.43536 132 LEU A N 1
ATOM 1019 C CA . LEU A 1 132 ? 31.88413 41.25076 -0.00504 1.000 20.21871 132 LEU A CA 1
ATOM 1020 C C . LEU A 1 132 ? 31.11474 39.93700 0.09898 1.000 22.57421 132 LEU A C 1
ATOM 1021 O O . LEU A 1 132 ? 30.64694 39.40437 -0.91035 1.000 24.01216 132 LEU A O 1
ATOM 1026 N N . LYS A 1 133 ? 30.98449 39.41984 1.32184 1.000 22.47697 133 LYS A N 1
ATOM 1027 C CA . LYS A 1 133 ? 30.06182 38.31590 1.54249 1.000 22.67771 133 LYS A CA 1
ATOM 1028 C C . LYS A 1 133 ? 28.63473 38.77604 1.26957 1.000 22.49195 133 LYS A C 1
ATOM 1029 O O . LYS A 1 133 ? 28.31146 39.96379 1.38559 1.000 24.00533 133 LYS A O 1
ATOM 1035 N N . THR A 1 134 ? 27.76072 37.82953 0.88626 1.000 28.75085 134 THR A N 1
ATOM 1036 C CA . THR A 1 134 ? 26.38586 38.20653 0.56590 1.000 26.53544 134 THR A CA 1
ATOM 1037 C C . THR A 1 134 ? 25.68523 38.83282 1.76634 1.000 27.65832 134 THR A C 1
ATOM 1038 O O . THR A 1 134 ? 24.90735 39.77210 1.60352 1.000 28.31064 134 THR A O 1
ATOM 1042 N N . GLU A 1 135 ? 25.96780 38.34851 2.97026 1.000 30.40038 135 GLU A N 1
ATOM 1043 C CA . GLU A 1 135 ? 25.32600 38.95038 4.13073 1.000 26.28855 135 GLU A CA 1
ATOM 1044 C C . GLU A 1 135 ? 25.81270 40.38715 4.33943 1.000 24.69388 135 GLU A C 1
ATOM 1045 O O . GLU A 1 135 ? 25.04262 41.24994 4.76905 1.000 27.74402 135 GLU A O 1
ATOM 1051 N N . GLU A 1 136 ? 27.07378 40.66310 4.00103 1.000 24.76875 136 GLU A N 1
ATOM 1052 C CA . GLU A 1 136 ? 27.57503 42.02916 4.15264 1.000 22.43403 136 GLU A CA 1
ATOM 1053 C C . GLU A 1 136 ? 26.91971 42.94229 3.13235 1.000 23.67012 136 GLU A C 1
ATOM 1054 O O . GLU A 1 136 ? 26.60594 44.10752 3.43166 1.000 23.91924 136 GLU A O 1
ATOM 1060 N N . ILE A 1 137 ? 26.73165 42.43561 1.91274 1.000 22.69913 137 ILE A N 1
ATOM 1061 C CA . ILE A 1 137 ? 26.03822 43.23568 0.90802 1.000 25.93195 137 ILE A CA 1
ATOM 1062 C C . ILE A 1 137 ? 24.63259 43.58159 1.36903 1.000 23.99627 137 ILE A C 1
ATOM 1063 O O . ILE A 1 137 ? 24.19916 44.73542 1.30211 1.000 24.55358 137 ILE A O 1
ATOM 1068 N N . LEU A 1 138 ? 23.91484 42.59267 1.89631 1.000 27.56961 138 LEU A N 1
ATOM 1069 C CA . LEU A 1 138 ? 22.54149 42.85719 2.31850 1.000 25.96469 138 LEU A CA 1
ATOM 1070 C C . LEU A 1 138 ? 22.49171 43.85866 3.47149 1.000 25.81132 138 LEU A C 1
ATOM 1071 O O . LEU A 1 138 ? 21.62573 44.74646 3.50156 1.000 27.77087 138 LEU A O 1
ATOM 1076 N N . ASN A 1 139 ? 23.41841 43.73652 4.42781 1.000 25.06431 139 ASN A N 1
ATOM 1077 C CA . ASN A 1 139 ? 23.45761 44.66615 5.54714 1.000 23.66201 139 ASN A CA 1
ATOM 1078 C C . ASN A 1 139 ? 23.74533 46.07975 5.06976 1.000 24.75125 139 ASN A C 1
ATOM 1079 O O . ASN A 1 139 ? 23.07713 47.04167 5.47366 1.000 23.40398 139 ASN A O 1
ATOM 1084 N N . LEU A 1 140 ? 24.74663 46.22529 4.20544 1.000 22.89145 140 LEU A N 1
ATOM 1085 C CA . LEU A 1 140 ? 25.09217 47.55066 3.70251 1.000 21.86342 140 LEU A CA 1
ATOM 1086 C C . LEU A 1 140 ? 23.94002 48.15844 2.93687 1.000 27.44874 140 LEU A C 1
ATOM 1087 O O . LEU A 1 140 ? 23.65044 49.35602 3.07597 1.000 25.86931 140 LEU A O 1
ATOM 1092 N N . LYS A 1 141 ? 23.27986 47.34469 2.11863 1.000 25.37683 141 LYS A N 1
ATOM 1093 C CA . LYS A 1 141 ? 22.18616 47.83937 1.28915 1.000 22.75955 141 LYS A CA 1
ATOM 1094 C C . LYS A 1 141 ? 21.06780 48.37879 2.16566 1.000 28.61805 141 LYS A C 1
ATOM 1095 O O . LYS A 1 141 ? 20.48495 49.43818 1.86954 1.000 32.96779 141 LYS A O 1
ATOM 1101 N N . LYS A 1 142 ? 20.78547 47.69777 3.28134 1.000 27.16621 142 LYS A N 1
ATOM 1102 C CA . LYS A 1 142 ? 19.70734 48.17960 4.14860 1.000 29.70020 142 LYS A CA 1
ATOM 1103 C C . LYS A 1 142 ? 20.06996 49.50829 4.79087 1.000 30.54341 142 LYS A C 1
ATOM 1104 O O . LYS A 1 142 ? 19.20436 50.37398 4.95953 1.000 30.95932 142 LYS A O 1
ATOM 1110 N N . HIS A 1 143 ? 21.34165 49.70196 5.17566 1.000 24.92144 143 HIS A N 1
ATOM 1111 C CA . HIS A 1 143 ? 21.74628 51.00013 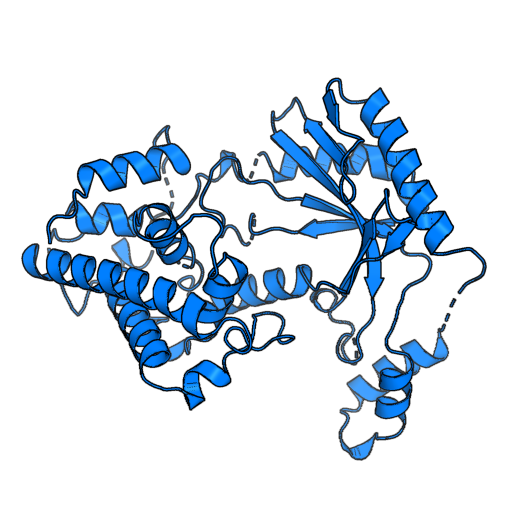5.71238 1.000 28.26746 143 HIS A CA 1
ATOM 1112 C C . HIS A 1 143 ? 21.59610 52.09513 4.67924 1.000 31.18704 143 HIS A C 1
ATOM 1113 O O . HIS A 1 143 ? 21.11046 53.19325 4.99398 1.000 31.76751 143 HIS A O 1
ATOM 1120 N N . LYS A 1 144 ? 22.01373 51.82445 3.44422 1.000 30.39937 144 LYS A N 1
ATOM 1121 C CA . LYS A 1 144 ? 21.80877 52.77933 2.36645 1.000 28.18026 144 LYS A CA 1
ATOM 1122 C C . LYS A 1 144 ? 20.31981 53.04812 2.12872 1.000 36.41964 144 LYS A C 1
ATOM 1123 O O . LYS A 1 144 ? 19.91074 54.20145 1.95576 1.000 34.51459 144 LYS A O 1
ATOM 1129 N N . GLU A 1 145 ? 19.49061 51.99017 2.10349 1.000 34.95816 145 GLU A N 1
ATOM 1130 C CA . GLU A 1 145 ? 18.06771 52.15348 1.76728 1.000 38.96512 145 GLU A CA 1
ATOM 1131 C C . GLU A 1 145 ? 17.29861 52.89341 2.85848 1.000 48.04951 145 GLU A C 1
ATOM 1132 O O . GLU A 1 145 ? 16.35330 53.62863 2.56390 1.000 42.40414 145 GLU A O 1
ATOM 1138 N N . ASN A 1 146 ? 17.65690 52.69139 4.12096 1.000 53.21100 146 ASN A N 1
ATOM 1139 C CA . ASN A 1 146 ? 16.89117 53.28587 5.20881 1.000 59.47688 146 ASN A CA 1
ATOM 1140 C C . ASN A 1 146 ? 17.31759 54.70554 5.55902 1.000 61.21131 146 ASN A C 1
ATOM 1141 O O . ASN A 1 146 ? 16.61556 55.36598 6.32685 1.000 60.44721 146 ASN A O 1
ATOM 1146 N N . PHE A 1 147 ? 18.41856 55.19701 5.00891 1.000 61.01793 147 PHE A N 1
ATOM 1147 C CA . PHE A 1 147 ? 18.88694 56.54136 5.31117 1.000 66.48739 147 PHE A CA 1
ATOM 1148 C C . PHE A 1 147 ? 17.87871 57.60378 4.88621 1.000 69.11919 147 PHE A C 1
ATOM 1149 O O . PHE A 1 147 ? 17.46855 57.64075 3.73037 1.000 70.08320 147 PHE A O 1
ATOM 1157 N N . TYR A 1 150 ? 17.98662 63.71380 8.27334 1.000 58.17890 150 TYR A N 1
ATOM 1158 C CA . TYR A 1 150 ? 17.35839 63.95063 9.57027 1.000 58.57116 150 TYR A CA 1
ATOM 1159 C C . TYR A 1 150 ? 16.45633 65.19056 9.57185 1.000 64.43593 150 TYR A C 1
ATOM 1160 O O . TYR A 1 150 ? 16.85531 66.26046 9.10908 1.000 63.57961 150 TYR A O 1
ATOM 1169 N N . GLN A 1 151 ? 15.25105 65.02245 10.13270 1.000 66.71687 151 GLN A N 1
ATOM 1170 C CA . GLN A 1 151 ? 14.25230 66.09108 10.18769 1.000 73.45925 151 GLN A CA 1
ATOM 1171 C C . GLN A 1 151 ? 14.59970 67.17534 11.20930 1.000 65.40827 151 GLN A C 1
ATOM 1172 O O . GLN A 1 151 ? 14.20398 68.33524 11.03536 1.000 55.27363 151 GLN A O 1
ATOM 1178 N N . GLY A 1 152 ? 15.29938 66.82371 12.28157 1.000 58.55515 152 GLY A N 1
ATOM 1179 C CA . GLY A 1 152 ? 15.66267 67.74753 13.34580 1.000 54.30388 152 GLY A CA 1
ATOM 1180 C C . GLY A 1 152 ? 17.07236 68.28737 13.20104 1.000 51.54275 152 GLY A C 1
ATOM 1181 O O . GLY A 1 152 ? 17.61988 68.39046 12.09672 1.000 44.25914 152 GLY A O 1
ATOM 1182 N N . ASN A 1 153 ? 17.68321 68.63358 14.33381 1.000 40.16390 153 ASN A N 1
ATOM 1183 C CA . ASN A 1 153 ? 19.03999 69.17213 14.34143 1.000 36.99701 153 ASN A CA 1
ATOM 1184 C C . ASN A 1 153 ? 19.87018 68.33855 15.31844 1.000 30.65133 153 ASN A C 1
ATOM 1185 O O . ASN A 1 153 ? 19.63914 68.40469 16.52323 1.000 33.99864 153 ASN A O 1
ATOM 1190 N N . GLN A 1 154 ? 20.83586 67.57225 14.79716 1.000 26.14401 154 GLN A N 1
ATOM 1191 C CA . GLN A 1 154 ? 21.65098 66.66638 15.61612 1.000 30.50062 154 GLN A CA 1
ATOM 1192 C C . GLN A 1 154 ? 22.36281 67.40173 16.75474 1.000 25.07534 154 GLN A C 1
ATOM 1193 O O . GLN A 1 154 ? 22.34504 66.95239 17.91194 1.000 26.60318 154 GLN A O 1
ATOM 1199 N N . ILE A 1 155 ? 23.06540 68.49258 16.43414 1.000 28.19416 155 ILE A N 1
ATOM 1200 C CA . ILE A 1 155 ? 23.82322 69.20319 17.46138 1.000 26.67950 155 ILE A CA 1
ATOM 1201 C C . ILE A 1 155 ? 22.88426 69.84294 18.47398 1.000 26.32180 155 ILE A C 1
ATOM 1202 O O . ILE A 1 155 ? 23.16010 69.86361 19.69662 1.000 23.94065 155 ILE A O 1
ATOM 1207 N N . ASP A 1 156 ? 21.76885 70.40392 17.99522 1.000 24.33621 156 ASP A N 1
ATOM 1208 C CA . ASP A 1 156 ? 20.80701 71.00319 18.90217 1.000 24.83139 156 ASP A CA 1
ATOM 1209 C C . ASP A 1 156 ? 20.22691 69.96155 19.84721 1.000 20.99961 156 ASP A C 1
ATOM 1210 O O . ASP A 1 156 ? 19.97154 70.25363 21.01418 1.000 21.88788 156 ASP A O 1
ATOM 1215 N N . ASP A 1 157 ? 19.98751 68.74715 19.34816 1.000 19.92774 157 ASP A N 1
ATOM 1216 C CA . ASP A 1 157 ? 19.49935 67.67391 20.22708 1.000 19.13922 157 ASP A CA 1
ATOM 1217 C C . ASP A 1 157 ? 20.51874 67.29153 21.27892 1.000 16.76479 157 ASP A C 1
ATOM 1218 O O . ASP A 1 157 ? 20.14309 66.95581 22.39364 1.000 16.95026 157 ASP A O 1
ATOM 1223 N N . LEU A 1 158 ? 21.80338 67.26179 20.91693 1.000 17.08672 158 LEU A N 1
ATOM 1224 C CA . LEU A 1 158 ? 22.84192 66.96164 21.91133 1.000 15.66398 158 LEU A CA 1
ATOM 1225 C C . LEU A 1 158 ? 22.88865 68.03749 22.98385 1.000 15.70209 158 LEU A C 1
ATOM 1226 O O . LEU A 1 158 ? 22.96373 67.72914 24.18289 1.000 15.44472 158 LEU A O 1
ATOM 1231 N N . LYS A 1 159 ? 22.90721 69.32549 22.57304 1.000 16.57216 159 LYS A N 1
ATOM 1232 C CA . LYS A 1 159 ? 22.87913 70.40361 23.55911 1.000 14.44864 159 LYS A CA 1
ATOM 1233 C C . LYS A 1 159 ? 21.65379 70.29871 24.45220 1.000 16.23066 159 LYS A C 1
ATOM 1234 O O . LYS A 1 159 ? 21.75134 70.41418 25.67320 1.000 17.86252 159 LYS A O 1
ATOM 1240 N N . TYR A 1 160 ? 20.49713 70.01240 23.86472 1.000 15.14538 160 TYR A N 1
ATOM 1241 C CA . TYR A 1 160 ? 19.27178 69.84595 24.63403 1.000 16.81626 160 TYR A CA 1
ATOM 1242 C C . TYR A 1 160 ? 19.39452 68.72902 25.65293 1.000 14.34857 160 TYR A C 1
ATOM 1243 O O . TYR A 1 160 ? 19.03149 68.90623 26.82604 1.000 14.94210 160 TYR A O 1
ATOM 1252 N N . VAL A 1 161 ? 19.85434 67.54643 25.20871 1.000 13.59022 161 VAL A N 1
ATOM 1253 C CA . VAL A 1 161 ? 19.97786 66.42909 26.14458 1.000 13.17585 161 VAL A CA 1
ATOM 1254 C C . VAL A 1 161 ? 20.99244 66.74901 27.23891 1.000 12.73029 161 VAL A C 1
ATOM 1255 O O . VAL A 1 161 ? 20.74634 66.48728 28.42942 1.000 14.48934 161 VAL A O 1
ATOM 1259 N N . ARG A 1 162 ? 22.11904 67.38616 26.88277 1.000 13.38782 162 ARG A N 1
ATOM 1260 C CA . ARG A 1 162 ? 23.07338 67.78509 27.92584 1.000 14.45077 162 ARG A CA 1
ATOM 1261 C C . ARG A 1 162 ? 22.44580 68.71045 28.96476 1.000 13.79301 162 ARG A C 1
ATOM 1262 O O . ARG A 1 162 ? 22.60157 68.49602 30.16828 1.000 14.89587 162 ARG A O 1
ATOM 1270 N N . LEU A 1 163 ? 21.75550 69.75138 28.51318 1.000 13.51280 163 LEU A N 1
ATOM 1271 C CA . LEU A 1 163 ? 21.20689 70.72475 29.47169 1.000 13.59618 163 LEU A CA 1
ATOM 1272 C C . LEU A 1 163 ? 20.03614 70.13816 30.24421 1.000 14.23308 163 LEU A C 1
ATOM 1273 O O . LEU A 1 163 ? 19.89777 70.38826 31.46162 1.000 15.93026 163 LEU A O 1
ATOM 1278 N N . LYS A 1 164 ? 19.19577 69.34885 29.57189 1.000 13.60517 164 LYS A N 1
ATOM 1279 C CA . LYS A 1 164 ? 18.09113 68.71078 30.26878 1.000 14.85161 164 LYS A CA 1
ATOM 1280 C C . LYS A 1 164 ? 18.60326 67.75994 31.34462 1.000 14.40819 164 LYS A C 1
ATOM 1281 O O . LYS A 1 164 ? 18.06216 67.71192 32.45946 1.000 15.76083 164 LYS A O 1
ATOM 1287 N N . SER A 1 165 ? 19.69169 67.05535 31.03451 1.000 12.86720 165 SER A N 1
ATOM 1288 C CA . SER A 1 165 ? 20.30082 66.17547 32.03202 1.000 14.41957 165 SER A CA 1
ATOM 1289 C C . SER A 1 165 ? 20.86314 66.94002 33.21340 1.000 14.25183 165 SER A C 1
ATOM 1290 O O . SER A 1 165 ? 20.75469 66.48689 34.37039 1.000 14.93183 165 SER A O 1
ATOM 1293 N N . GLU A 1 166 ? 21.50727 68.09797 32.97134 1.000 14.07392 166 GLU A N 1
ATOM 1294 C CA . GLU A 1 166 ? 21.99017 68.90217 34.10165 1.000 14.34013 166 GLU A CA 1
ATOM 1295 C C . GLU A 1 166 ? 20.83702 69.26715 35.03079 1.000 14.55209 166 GLU A C 1
ATOM 1296 O O . GLU A 1 166 ? 20.95432 69.17478 36.26146 1.000 17.90572 166 GLU A O 1
ATOM 1302 N N . LEU A 1 167 ? 19.69276 69.67664 34.44385 1.000 14.17689 167 LEU A N 1
ATOM 1303 C CA . LEU A 1 167 ? 18.54773 70.07523 35.25514 1.000 16.55922 167 LEU A CA 1
ATOM 1304 C C . LEU A 1 167 ? 17.97669 68.90400 36.04084 1.000 18.41792 167 LEU A C 1
ATOM 1305 O O . LEU A 1 167 ? 17.69396 69.04237 37.24064 1.000 19.53893 167 LEU A O 1
ATOM 1310 N N . VAL A 1 168 ? 17.76751 67.76058 35.37741 1.000 16.67649 168 VAL A N 1
ATOM 1311 C CA . VAL A 1 168 ? 17.19259 66.60208 36.06673 1.000 16.87842 168 VAL A CA 1
ATOM 1312 C C . VAL A 1 168 ? 18.12221 66.11670 37.16524 1.000 16.71679 168 VAL A C 1
ATOM 1313 O O . VAL A 1 168 ? 17.69259 65.84884 38.29925 1.000 19.90486 168 VAL A O 1
ATOM 1317 N N . LEU A 1 169 ? 19.42526 66.02180 36.85093 1.000 16.96309 169 LEU A N 1
ATOM 1318 C CA . LEU A 1 169 ? 20.33445 65.46514 37.84692 1.000 16.44422 169 LEU A CA 1
ATOM 1319 C C . LEU A 1 169 ? 20.51082 66.42405 39.01819 1.000 20.95032 169 LEU A C 1
ATOM 1320 O O . LEU A 1 169 ? 20.60091 65.99554 40.17923 1.000 19.37543 169 LEU A O 1
ATOM 1325 N N . SER A 1 170 ? 20.55486 67.73700 38.74456 1.000 18.32124 170 SER A N 1
ATOM 1326 C CA . SER A 1 170 ? 20.71571 68.68962 39.83306 1.000 17.50131 170 SER A CA 1
ATOM 1327 C C . SER A 1 170 ? 19.49937 68.73019 40.73380 1.000 19.22229 170 SER A C 1
ATOM 1328 O O . SER A 1 170 ? 19.62144 69.13499 41.89365 1.000 22.63032 170 SER A O 1
ATOM 1331 N N . SER A 1 171 ? 18.32212 68.42613 40.19397 1.000 19.08523 171 SER A N 1
ATOM 1332 C CA . SER A 1 171 ? 17.12667 68.41319 41.02716 1.000 21.03042 171 SER A CA 1
ATOM 1333 C C . SER A 1 171 ? 16.98554 67.12522 41.82432 1.000 24.84413 171 SER A C 1
ATOM 1334 O O . SER A 1 171 ? 16.20746 67.09580 42.78456 1.000 30.92138 171 SER A O 1
ATOM 1337 N N . THR A 1 172 ? 17.74844 66.08431 41.49110 1.000 21.33742 172 THR A N 1
ATOM 1338 C CA . THR A 1 172 ? 17.68692 64.75955 42.10200 1.000 23.11575 172 THR A CA 1
ATOM 1339 C C . THR A 1 172 ? 18.80078 64.53646 43.10644 1.000 25.09170 172 THR A C 1
ATOM 1340 O O . THR A 1 172 ? 18.56022 64.00873 44.19951 1.000 27.04011 172 THR A O 1
ATOM 1344 N N . TYR A 1 173 ? 20.00597 64.98891 42.79041 1.000 20.26863 173 TYR A N 1
ATOM 1345 C CA . TYR A 1 173 ? 21.18275 64.71383 43.59877 1.000 20.83066 173 TYR A CA 1
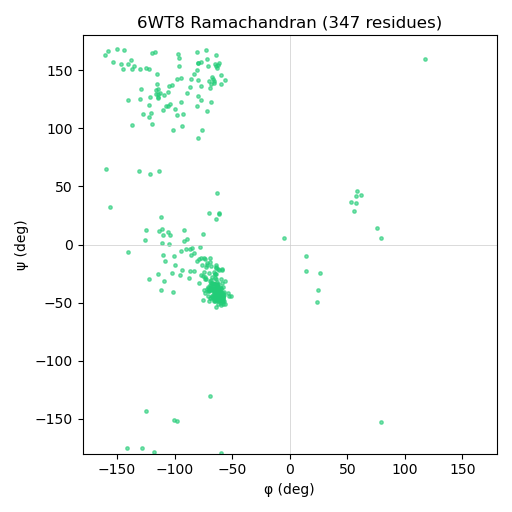ATOM 1346 C C . TYR A 1 173 ? 21.73818 66.00024 44.18618 1.000 24.91465 173 TYR A C 1
ATOM 1347 O O . TYR A 1 173 ? 21.82377 67.02742 43.50126 1.000 24.60062 173 TYR A O 1
ATOM 1356 N N . LYS A 1 174 ? 22.12897 65.93450 45.45847 1.000 23.20296 174 LYS A N 1
ATOM 1357 C CA . LYS A 1 174 ? 22.67324 67.10559 46.14175 1.000 25.74643 174 LYS A CA 1
ATOM 1358 C C . LYS A 1 174 ? 23.91133 67.67170 45.44954 1.000 25.71812 174 LYS A C 1
ATOM 1359 O O . LYS A 1 174 ? 24.06489 68.89475 45.35483 1.000 30.26746 174 LYS A O 1
ATOM 1365 N N . THR A 1 175 ? 24.84995 66.81620 45.03189 1.000 22.12867 175 THR A N 1
ATOM 1366 C CA . THR A 1 175 ? 26.13193 67.28019 44.50983 1.000 21.81846 175 THR A CA 1
ATOM 1367 C C . THR A 1 175 ? 26.28944 66.78116 43.08376 1.000 22.68025 175 THR A C 1
ATOM 1368 O O . THR A 1 175 ? 26.35890 65.56625 42.85485 1.000 23.41083 175 THR A O 1
ATOM 1372 N N . VAL A 1 176 ? 26.28204 67.71736 42.13439 1.000 21.43396 176 VAL A N 1
ATOM 1373 C CA . VAL A 1 176 ? 26.41050 67.46574 40.70211 1.000 20.70778 176 VAL A CA 1
ATOM 1374 C C . VAL A 1 176 ? 27.29862 68.55999 40.12087 1.000 24.69750 176 VAL A C 1
ATOM 1375 O O . VAL A 1 176 ? 26.99030 69.75005 40.27927 1.000 28.66041 176 VAL A O 1
ATOM 1379 N N . ASP A 1 177 ? 28.38993 68.16763 39.45147 1.000 19.50009 177 ASP A N 1
ATOM 1380 C CA . ASP A 1 177 ? 29.27115 69.09210 38.73789 1.000 20.37808 177 ASP A CA 1
ATOM 1381 C C . ASP A 1 177 ? 28.81311 69.18119 37.29826 1.000 19.27195 177 ASP A C 1
ATOM 1382 O O . ASP A 1 177 ? 28.86717 68.19267 36.54879 1.000 19.47911 177 ASP A O 1
ATOM 1387 N N . ILE A 1 178 ? 28.29830 70.35294 36.92644 1.000 21.19169 178 ILE A N 1
ATOM 1388 C CA . ILE A 1 178 ? 27.81318 70.58910 35.58425 1.000 20.55247 178 ILE A CA 1
ATOM 1389 C C . ILE A 1 178 ? 28.78355 71.42785 34.76776 1.000 26.11795 178 ILE A C 1
ATOM 1390 O O . ILE A 1 178 ? 28.46056 71.78811 33.61773 1.000 25.80583 178 ILE A O 1
ATOM 1395 N N . GLU A 1 179 ? 29.97506 71.69214 35.29229 1.000 23.91165 179 GLU A N 1
ATOM 1396 C CA . GLU A 1 179 ? 30.90372 72.58563 34.60273 1.000 25.72057 179 GLU A CA 1
ATOM 1397 C C . GLU A 1 179 ? 31.92066 71.89344 33.70083 1.000 29.45301 179 GLU A C 1
ATOM 1398 O O . GLU A 1 179 ? 32.66485 72.59986 33.00652 1.000 34.21553 179 GLU A O 1
ATOM 1404 N N . LYS A 1 180 ? 31.99011 70.56106 33.67629 1.000 23.51912 180 LYS A N 1
ATOM 1405 C CA . LYS A 1 180 ? 32.97556 69.87994 32.82512 1.000 23.24760 180 LYS A CA 1
ATOM 1406 C C . LYS A 1 180 ? 32.47687 69.8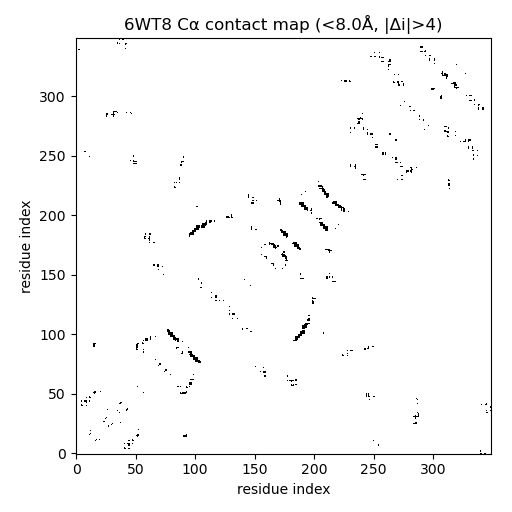2204 31.39042 1.000 24.79367 180 LYS A C 1
ATOM 1407 O O . LYS A 1 180 ? 31.27213 69.78044 31.14247 1.000 23.74461 180 LYS A O 1
ATOM 1413 N N . GLU A 1 181 ? 33.42576 69.81689 30.44599 1.000 23.21404 181 GLU A N 1
ATOM 1414 C CA . GLU A 1 181 ? 33.08497 69.96592 29.03233 1.000 24.70391 181 GLU A CA 1
ATOM 1415 C C . GLU A 1 181 ? 32.38986 68.72358 28.51813 1.000 19.18037 181 GLU A C 1
ATOM 1416 O O . GLU A 1 181 ? 31.44226 68.82444 27.72275 1.000 21.31210 181 GLU A O 1
ATOM 1422 N N . ASN A 1 182 ? 32.91007 67.55402 28.87131 1.000 20.24834 182 ASN A N 1
ATOM 1423 C CA . ASN A 1 182 ? 32.53097 66.32062 28.20352 1.000 18.55013 182 ASN A CA 1
ATOM 1424 C C . ASN A 1 182 ? 31.71484 65.38797 29.08645 1.000 19.28522 182 ASN A C 1
ATOM 1425 O O . ASN A 1 182 ? 31.32919 64.31380 28.62940 1.000 20.12272 182 ASN A O 1
ATOM 1430 N N . SER A 1 183 ? 31.41081 65.76187 30.32641 1.000 15.93587 183 SER A N 1
ATOM 1431 C CA . SER A 1 183 ? 30.51576 64.90345 31.12425 1.000 14.62074 183 SER A CA 1
ATOM 1432 C C . SER A 1 183 ? 29.88149 65.74167 32.22799 1.000 15.45431 183 SER A C 1
ATOM 1433 O O . SER A 1 183 ? 30.34443 66.84261 32.55907 1.000 18.06042 183 SER A O 1
ATOM 1436 N N . ILE A 1 184 ? 28.85026 65.16064 32.83600 1.000 14.44368 184 ILE A N 1
ATOM 1437 C CA . ILE A 1 184 ? 28.25079 65.62802 34.08378 1.000 15.06016 184 ILE A CA 1
ATOM 1438 C C . ILE A 1 184 ? 28.67243 64.67560 35.20096 1.000 14.42451 184 ILE A C 1
ATOM 1439 O O . ILE A 1 184 ? 28.54902 63.46629 35.03802 1.000 15.64090 184 ILE A O 1
ATOM 1444 N N . TYR A 1 185 ? 29.15103 65.18674 36.32619 1.000 17.47249 185 TYR A N 1
ATOM 1445 C CA . TYR A 1 185 ? 29.65725 64.31766 37.38545 1.000 16.51485 185 TYR A CA 1
ATOM 1446 C C . TYR A 1 185 ? 28.63852 64.28651 38.52290 1.000 18.26752 185 TYR A C 1
ATOM 1447 O O . TYR A 1 185 ? 28.30840 65.32781 39.08801 1.000 22.01213 185 TYR A O 1
ATOM 1456 N N . VAL A 1 186 ? 28.10754 63.10053 38.82755 1.000 15.94999 186 VAL A N 1
ATOM 1457 C CA . VAL A 1 186 ? 27.01667 62.94181 39.78183 1.000 18.53064 186 VAL A CA 1
ATOM 1458 C C . VAL A 1 186 ? 27.51185 62.21049 41.01112 1.000 19.64827 186 VAL A C 1
ATOM 1459 O O . VAL A 1 186 ? 28.07959 61.12315 40.88766 1.000 18.98033 186 VAL A O 1
ATOM 1463 N N . LYS A 1 187 ? 27.22791 62.75121 42.19030 1.000 20.52098 187 LYS A N 1
ATOM 1464 C CA . LYS A 1 187 ? 27.51458 62.01489 43.42576 1.000 20.01709 187 LYS A CA 1
ATOM 1465 C C . LYS A 1 187 ? 26.24878 61.25900 43.80371 1.000 17.87973 187 LYS A C 1
ATOM 1466 O O . LYS A 1 187 ? 25.29359 61.84250 44.33643 1.000 20.61481 187 LYS A O 1
ATOM 1472 N N . VAL A 1 188 ? 26.22711 59.94916 43.51541 1.000 18.82299 188 VAL A N 1
ATOM 1473 C CA . VAL A 1 188 ? 25.10672 59.10393 43.92833 1.000 20.25200 188 VAL A CA 1
ATOM 1474 C C . VAL A 1 188 ? 25.27953 58.75726 45.39978 1.000 21.95640 188 VAL A C 1
ATOM 1475 O O . VAL A 1 188 ? 26.39582 58.53210 45.85557 1.000 24.19408 188 VAL A O 1
ATOM 1479 N N . THR A 1 189 ? 24.19068 58.71746 46.16686 1.000 27.36480 189 THR A N 1
ATOM 1480 C CA . THR A 1 189 ? 24.36849 58.51074 47.60326 1.000 32.96050 189 THR A CA 1
ATOM 1481 C C . THR A 1 189 ? 24.06543 57.10428 48.06786 1.000 28.84544 189 THR A C 1
ATOM 1482 O O . THR A 1 189 ? 24.56879 56.71544 49.12383 1.000 34.43428 189 THR A O 1
ATOM 1486 N N . GLU A 1 190 ? 23.24624 56.35018 47.34038 1.000 27.08465 190 GLU A N 1
ATOM 1487 C CA . GLU A 1 190 ? 22.96481 54.95697 47.68322 1.000 39.59301 190 GLU A CA 1
ATOM 1488 C C . GLU A 1 190 ? 22.98399 54.14201 46.39815 1.000 30.47882 190 GLU A C 1
ATOM 1489 O O . GLU A 1 190 ? 22.04564 54.20107 45.58753 1.000 28.52711 190 GLU A O 1
ATOM 1495 N N . PRO A 1 191 ? 24.06444 53.40270 46.14339 1.000 26.29297 191 PRO A N 1
ATOM 1496 C CA . PRO A 1 191 ? 25.30078 53.32480 46.90922 1.000 29.56174 191 PRO A CA 1
ATOM 1497 C C . PRO A 1 191 ? 26.16106 54.54310 46.63376 1.000 26.21100 191 PRO A C 1
ATOM 1498 O O . PRO A 1 191 ? 25.93372 55.19786 45.62771 1.000 24.49627 191 PRO A O 1
ATOM 1502 N N . GLU A 1 192 ? 27.06866 54.88435 47.53995 1.000 27.09153 192 GLU A N 1
ATOM 1503 C CA . GLU A 1 192 ? 27.86130 56.10299 47.42848 1.000 27.86549 192 GLU A CA 1
ATOM 1504 C C . GLU A 1 192 ? 28.95691 55.91641 46.38313 1.000 24.07072 192 GLU A C 1
ATOM 1505 O O . GLU A 1 192 ? 30.02192 55.35189 46.68099 1.000 24.85094 192 GLU A O 1
ATOM 1511 N N . ARG A 1 193 ? 28.70194 56.41662 45.16480 1.000 19.79484 193 ARG A N 1
ATOM 1512 C CA . ARG A 1 193 ? 29.64875 56.35391 44.04515 1.000 18.59976 193 ARG A CA 1
ATOM 1513 C C . ARG A 1 193 ? 29.50613 57.61295 43.22384 1.000 18.89254 193 ARG A C 1
ATOM 1514 O O . ARG A 1 193 ? 28.41628 58.17223 43.14513 1.000 21.05292 193 ARG A O 1
ATOM 1522 N N . ASP A 1 194 ? 30.60593 58.03642 42.56636 1.000 19.74793 194 ASP A N 1
ATOM 1523 C CA . ASP A 1 194 ? 30.56395 59.20339 41.68849 1.000 17.39111 194 ASP A CA 1
ATOM 1524 C C . ASP A 1 194 ? 30.55605 58.73333 40.24419 1.000 18.07830 194 ASP A C 1
ATOM 1525 O O . ASP A 1 194 ? 31.46982 58.02945 39.80071 1.000 20.31372 194 ASP A O 1
ATOM 1530 N N . ILE A 1 195 ? 29.51513 59.09625 39.49780 1.000 16.34119 195 ILE A N 1
ATOM 1531 C CA . ILE A 1 195 ? 29.32865 58.59668 38.14402 1.000 14.66228 195 ILE A CA 1
ATOM 1532 C C . ILE A 1 195 ? 29.41101 59.74572 37.14585 1.000 15.28968 195 ILE A C 1
ATOM 1533 O O . ILE A 1 195 ? 28.71224 60.75136 37.30656 1.000 17.23538 195 ILE A O 1
ATOM 1538 N N . ASP A 1 196 ? 30.23127 59.58591 36.10557 1.000 13.33771 196 ASP A N 1
ATOM 1539 C CA . ASP A 1 196 ? 30.23800 60.53647 34.99429 1.000 15.73407 196 ASP A CA 1
ATOM 1540 C C . ASP A 1 196 ? 29.18708 60.15341 33.96465 1.000 15.41959 196 ASP A C 1
ATOM 1541 O O . ASP A 1 196 ? 29.06581 58.99071 33.59793 1.000 15.32314 196 ASP A O 1
ATOM 1546 N N . VAL A 1 197 ? 28.43093 61.15428 33.49346 1.000 14.11172 197 VAL A N 1
ATOM 1547 C CA . VAL A 1 197 ? 27.37996 60.99993 32.49019 1.000 11.76338 197 VAL A CA 1
ATOM 1548 C C . VAL A 1 197 ? 27.85991 61.66269 31.20894 1.000 13.86497 197 VAL A C 1
ATOM 1549 O O . VAL A 1 197 ? 28.07600 62.87831 31.18964 1.000 14.47564 197 VAL A O 1
ATOM 1553 N N . VAL A 1 198 ? 28.03246 60.85907 30.16561 1.000 13.76576 198 VAL A N 1
ATOM 1554 C CA . VAL A 1 198 ? 28.54140 61.28253 28.86196 1.000 14.56456 198 VAL A CA 1
ATOM 1555 C C . VAL A 1 198 ? 27.36682 61.34223 27.90075 1.000 13.37617 198 VAL A C 1
ATOM 1556 O O . VAL A 1 198 ? 26.53384 60.43471 27.89436 1.000 15.39276 198 VAL A O 1
ATOM 1560 N N . THR A 1 199 ? 27.31036 62.40968 27.09096 1.000 12.56463 199 THR A N 1
ATOM 1561 C CA . THR A 1 199 ? 26.27680 62.60676 26.08129 1.000 12.70471 199 THR A CA 1
ATOM 1562 C C . THR A 1 199 ? 26.94497 62.55133 24.71352 1.000 13.67931 199 THR A C 1
ATOM 1563 O O . THR A 1 199 ? 27.94152 63.24759 24.48625 1.000 13.82577 199 THR A O 1
ATOM 1567 N N . ALA A 1 200 ? 26.39752 61.73472 23.81987 1.000 12.89028 200 ALA A N 1
ATOM 1568 C CA . ALA A 1 200 ? 27.04460 61.46748 22.54860 1.000 12.60464 200 ALA A CA 1
ATOM 1569 C C . ALA A 1 200 ? 26.01187 61.17250 21.48054 1.000 15.27295 200 ALA A C 1
ATOM 1570 O O . ALA A 1 200 ? 24.82942 60.97698 21.76313 1.000 14.71741 200 ALA A O 1
ATOM 1572 N N . THR A 1 201 ? 26.46166 61.14608 20.23135 1.000 13.20537 201 THR A N 1
ATOM 1573 C CA . THR A 1 201 ? 25.66080 60.54578 19.17182 1.000 14.43122 201 THR A CA 1
ATOM 1574 C C . THR A 1 201 ? 26.40496 59.33943 18.60143 1.000 15.54006 201 THR A C 1
ATOM 1575 O O . THR A 1 201 ? 27.59299 59.14422 18.86331 1.000 15.22421 201 THR A O 1
ATOM 1579 N N . TYR A 1 202 ? 25.70448 58.50640 17.83820 1.000 14.88014 202 TYR A N 1
ATOM 1580 C CA . TYR A 1 202 ? 26.38107 57.35919 17.22689 1.000 15.40688 202 TYR A CA 1
ATOM 1581 C C . TYR A 1 202 ? 27.15989 57.75573 15.98597 1.000 15.30055 202 TYR A C 1
ATOM 1582 O O . TYR A 1 202 ? 26.82758 58.68967 15.26434 1.000 18.17393 202 TYR A O 1
ATOM 1591 N N . TYR A 1 203 ? 28.15576 56.92116 15.68870 1.000 16.23459 203 TYR A N 1
ATOM 1592 C CA . TYR A 1 203 ? 28.83741 56.94288 14.40618 1.000 16.54936 203 TYR A CA 1
ATOM 1593 C C . TYR A 1 203 ? 28.86771 55.52899 13.86533 1.000 16.66703 203 TYR A C 1
ATOM 1594 O O . TYR A 1 203 ? 29.37044 54.60351 14.53799 1.000 16.36051 203 TYR A O 1
ATOM 1603 N N . LYS A 1 204 ? 28.35075 55.37579 12.64922 1.000 15.68255 204 LYS A N 1
ATOM 1604 C CA . LYS A 1 204 ? 28.32076 54.06820 11.96895 1.000 16.87276 204 LYS A CA 1
ATOM 1605 C C . LYS A 1 204 ? 29.48194 53.94160 10.98933 1.000 18.29544 204 LYS A C 1
ATOM 1606 O O . LYS A 1 204 ? 29.50632 54.61875 9.94825 1.000 18.16465 204 LYS A O 1
ATOM 1612 N N . SER A 1 205 ? 30.42595 53.05080 11.32852 1.000 16.44064 205 SER A N 1
ATOM 1613 C CA . SER A 1 205 ? 31.52688 52.75658 10.41185 1.000 14.78786 205 SER A CA 1
ATOM 1614 C C . SER A 1 205 ? 31.08641 51.76804 9.33807 1.000 17.10172 205 SER A C 1
ATOM 1615 O O . SER A 1 205 ? 30.03049 51.16273 9.42368 1.000 18.44970 205 SER A O 1
ATOM 1618 N N . VAL A 1 206 ? 31.89443 51.64230 8.29070 1.000 18.30662 206 VAL A N 1
ATOM 1619 C CA . VAL A 1 206 ? 31.65401 50.60596 7.29230 1.000 18.95438 206 VAL A CA 1
ATOM 1620 C C . VAL A 1 206 ? 31.64270 49.22113 7.93297 1.000 17.95794 206 VAL A C 1
ATOM 1621 O O . VAL A 1 206 ? 30.78469 48.38612 7.59941 1.000 18.51784 206 VAL A O 1
ATOM 1625 N N . ASP A 1 207 ? 32.56448 48.95149 8.86665 1.000 18.16530 207 ASP A N 1
ATOM 1626 C CA . ASP A 1 207 ? 32.56258 47.62302 9.48403 1.000 20.36419 207 ASP A CA 1
ATOM 1627 C C . ASP A 1 207 ? 31.28616 47.37269 10.29169 1.000 17.61255 207 ASP A C 1
ATOM 1628 O O . ASP A 1 207 ? 30.74452 46.24263 10.28482 1.000 19.47577 207 ASP A O 1
ATOM 1633 N N . PHE A 1 208 ? 30.78769 48.39143 10.99231 1.000 16.40663 208 PHE A N 1
ATOM 1634 C CA . PHE A 1 208 ? 29.48137 48.24949 11.62486 1.000 15.39518 208 PHE A CA 1
ATOM 1635 C C . PHE A 1 208 ? 28.38711 47.99907 10.57689 1.000 16.84624 208 PHE A C 1
ATOM 1636 O O . PHE A 1 208 ? 27.53433 47.12057 10.75227 1.000 17.85115 208 PHE A O 1
ATOM 1652 N N . LYS A 1 210 ? 28.50506 46.73209 7.74132 1.000 17.31987 210 LYS A N 1
ATOM 1653 C CA . LYS A 1 210 ? 28.60325 45.39047 7.12134 1.000 20.17567 210 LYS A CA 1
ATOM 1654 C C . LYS A 1 210 ? 28.05635 44.26483 8.00050 1.000 22.13908 210 LYS A C 1
ATOM 1655 O O . LYS A 1 210 ? 27.72812 43.19442 7.47366 1.000 20.90526 210 LYS A O 1
ATOM 1661 N N . THR A 1 211 ? 28.02114 44.44530 9.32254 1.000 21.11224 211 THR A N 1
ATOM 1662 C CA . THR A 1 211 ? 27.81591 43.34772 10.25766 1.000 22.64023 211 THR A CA 1
ATOM 1663 C C . THR A 1 211 ? 26.61090 43.53175 11.15649 1.000 22.25529 211 THR A C 1
ATOM 1664 O O . THR A 1 211 ? 26.05335 42.52674 11.62019 1.000 23.52615 211 THR A O 1
ATOM 1668 N N . ASN A 1 212 ? 26.24525 44.77841 11.46826 1.000 20.05104 212 ASN A N 1
ATOM 1669 C CA . ASN A 1 212 ? 25.28979 45.11937 12.51357 1.000 20.13581 212 ASN A CA 1
ATOM 1670 C C . ASN A 1 212 ? 25.68586 44.54276 13.86699 1.000 24.42800 212 ASN A C 1
ATOM 1671 O O . ASN A 1 212 ? 24.81507 44.31202 14.71491 1.000 25.99373 212 ASN A O 1
ATOM 1676 N N . ASP A 1 213 ? 26.99212 44.36352 14.08744 1.000 19.58860 213 ASP A N 1
ATOM 1677 C CA . ASP A 1 213 ? 27.50699 43.99185 15.40752 1.000 20.35839 213 ASP A CA 1
ATOM 1678 C C . ASP A 1 213 ? 27.37788 45.21644 16.30172 1.000 21.17842 213 ASP A C 1
ATOM 1679 O O . ASP A 1 213 ? 28.03608 46.22893 16.06246 1.000 18.97297 213 ASP A O 1
ATOM 1684 N N . LYS A 1 214 ? 26.53023 45.14153 17.34549 1.000 20.63972 214 LYS A N 1
ATOM 1685 C CA . LYS A 1 214 ? 26.29690 46.30629 18.19407 1.000 21.24290 214 LYS A CA 1
ATOM 1686 C C . LYS A 1 214 ? 27.59053 46.87190 18.78751 1.000 18.84951 214 LYS A C 1
ATOM 1687 O O . LYS A 1 214 ? 27.72607 48.07919 18.96851 1.000 19.37670 214 LYS A O 1
ATOM 1693 N N . SER A 1 215 ? 28.56341 46.01510 19.04612 1.000 18.50420 215 SER A N 1
ATOM 1694 C CA . SER A 1 215 ? 29.77372 46.46981 19.70325 1.000 17.33048 215 SER A CA 1
ATOM 1695 C C . SER A 1 215 ? 30.63657 47.32305 18.78938 1.000 16.46971 215 SER A C 1
ATOM 1696 O O . SER A 1 215 ? 31.55601 48.00054 19.27624 1.000 16.76071 215 SER A O 1
ATOM 1699 N N . ARG A 1 216 ? 30.40433 47.24536 17.47568 1.000 15.51423 216 ARG A N 1
ATOM 1700 C CA . ARG A 1 216 ? 31.18532 48.05538 16.53860 1.000 14.42828 216 ARG A CA 1
ATOM 1701 C C . ARG A 1 216 ? 30.62597 49.45868 16.36495 1.000 15.07229 216 ARG A C 1
ATOM 1702 O O . ARG A 1 216 ? 31.23697 50.25976 15.67206 1.000 17.76156 216 ARG A O 1
ATOM 1710 N N . LYS A 1 217 ? 29.50524 49.77648 16.99415 1.000 15.01511 217 LYS A N 1
ATOM 1711 C CA . LYS A 1 217 ? 28.97699 51.13352 16.89010 1.000 15.66529 217 LYS A CA 1
ATOM 1712 C C . LYS A 1 217 ? 29.87050 52.11194 17.63300 1.000 16.64662 217 LYS A C 1
ATOM 1713 O O . LYS A 1 217 ? 30.30933 51.83325 18.75890 1.000 18.43650 217 LYS A O 1
ATOM 1719 N N . GLY A 1 218 ? 30.16213 53.25857 16.99971 1.000 17.31821 218 GLY A N 1
ATOM 1720 C CA . GLY A 1 218 ? 31.00121 54.27410 17.59488 1.000 17.13800 218 GLY A CA 1
ATOM 1721 C C . GLY A 1 218 ? 30.17226 55.36794 18.24191 1.000 16.67507 218 GLY A C 1
ATOM 1722 O O . GLY A 1 218 ? 28.95125 55.46331 18.01968 1.000 16.97830 218 GLY A O 1
ATOM 1723 N N . ILE A 1 219 ? 30.84690 56.14543 19.08778 1.000 14.46888 219 ILE A N 1
ATOM 1724 C CA . ILE A 1 219 ? 30.20000 57.35018 19.60574 1.000 13.64448 219 ILE A CA 1
ATOM 1725 C C . ILE A 1 219 ? 31.05937 58.56214 19.32442 1.000 16.22446 219 ILE A C 1
ATOM 1726 O O . ILE A 1 219 ? 32.29052 58.51004 19.25240 1.000 17.28111 219 ILE A O 1
ATOM 1731 N N . GLN A 1 220 ? 30.37746 59.70340 19.20182 1.000 14.86396 220 GLN A N 1
ATOM 1732 C CA . GLN A 1 220 ? 31.01902 61.02141 19.11173 1.000 14.77913 220 GLN A CA 1
ATOM 1733 C C . GLN A 1 220 ? 30.44845 61.83402 20.25639 1.000 14.99849 220 GLN A C 1
ATOM 1734 O O . GLN A 1 220 ? 29.26328 62.18793 20.25561 1.000 16.33146 220 GLN A O 1
ATOM 1740 N N . ILE A 1 221 ? 31.29043 62.08612 21.23867 1.000 15.52001 221 ILE A N 1
ATOM 1741 C CA . ILE A 1 221 ? 30.87093 62.71730 22.49223 1.000 15.97841 221 ILE A CA 1
ATOM 1742 C C . ILE A 1 221 ? 30.67508 64.21546 22.30315 1.000 17.51211 221 ILE A C 1
ATOM 1743 O O . ILE A 1 221 ? 31.52754 64.91101 21.73095 1.000 17.78003 221 ILE A O 1
ATOM 1748 N N . TYR A 1 222 ? 29.57629 64.74367 22.86385 1.000 15.65378 222 TYR A N 1
ATOM 1749 C CA . TYR A 1 222 ? 29.28866 66.17480 22.81164 1.000 15.58934 222 TYR A CA 1
ATOM 1750 C C . TYR A 1 222 ? 30.08714 66.97379 23.84312 1.000 18.91209 222 TYR A C 1
ATOM 1751 O O . TYR A 1 222 ? 30.08203 66.64573 25.02681 1.000 18.76929 222 TYR A O 1
ATOM 1760 N N . ASN A 1 223 ? 30.76723 68.01333 23.38933 1.000 17.48782 223 ASN A N 1
ATOM 1761 C CA . ASN A 1 223 ? 31.51038 68.92648 24.23881 1.000 20.56789 223 ASN A CA 1
ATOM 1762 C C . ASN A 1 223 ? 30.68162 70.18171 24.47085 1.000 20.41416 223 ASN A C 1
ATOM 1763 O O . ASN A 1 223 ? 30.36129 70.90219 23.52776 1.000 19.91210 223 ASN A O 1
ATOM 1768 N N . LYS A 1 224 ? 30.30740 70.43701 25.72630 1.000 21.54856 224 LYS A N 1
ATOM 1769 C CA . LYS A 1 224 ? 29.37648 71.53695 26.03056 1.000 21.47532 224 LYS A CA 1
ATOM 1770 C C . LYS A 1 224 ? 29.99981 72.90730 25.80064 1.000 25.08080 224 LYS A C 1
ATOM 1771 O O . LYS A 1 224 ? 29.30068 73.83944 25.41196 1.000 25.24124 224 LYS A O 1
ATOM 1777 N N . LYS A 1 225 ? 31.30283 73.00741 26.00014 1.000 24.50415 225 LYS A N 1
ATOM 1778 C CA . LYS A 1 225 ? 31.99862 74.28916 25.89538 1.000 32.65426 225 LYS A CA 1
ATOM 1779 C C . LYS A 1 225 ? 32.16165 74.69183 24.43876 1.000 29.55624 225 LYS A C 1
ATOM 1780 O O . LYS A 1 225 ? 31.91633 75.84596 24.08238 1.000 30.10504 225 LYS A O 1
ATOM 1786 N N . THR A 1 226 ? 32.62012 73.76728 23.59285 1.000 26.69773 226 THR A N 1
ATOM 1787 C CA . THR A 1 226 ? 32.81720 74.08383 22.17943 1.000 28.15847 226 THR A CA 1
ATOM 1788 C C . THR A 1 226 ? 31.53054 73.97505 21.37569 1.000 25.77029 226 THR A C 1
ATOM 1789 O O . THR A 1 226 ? 31.44356 74.56932 20.29199 1.000 27.76799 226 THR A O 1
ATOM 1793 N N . GLY A 1 227 ? 30.54311 73.20187 21.85518 1.000 21.33719 227 GLY A N 1
ATOM 1794 C CA . GLY A 1 227 ? 29.36485 72.99759 21.05434 1.000 27.03229 227 GLY A CA 1
ATOM 1795 C C . GLY A 1 227 ? 29.56840 72.03420 19.90817 1.000 25.38147 227 GLY A C 1
ATOM 1796 O O . GLY A 1 227 ? 28.74008 72.01343 18.99912 1.000 26.02581 227 GLY A O 1
ATOM 1797 N N . LYS A 1 228 ? 30.65065 71.27568 19.91027 1.000 22.90267 228 LYS A N 1
ATOM 1798 C CA . LYS A 1 228 ? 30.97512 70.36234 18.81555 1.000 21.50744 228 LYS A CA 1
ATOM 1799 C C . LYS A 1 228 ? 31.04300 68.93183 19.33678 1.000 20.17796 228 LYS A C 1
ATOM 1800 O O . LYS A 1 228 ? 31.17249 68.69778 20.53905 1.000 20.91802 228 LYS A O 1
ATOM 1806 N N . ILE A 1 229 ? 31.02574 67.96791 18.41690 1.000 19.43892 229 ILE A N 1
ATOM 1807 C CA . ILE A 1 229 ? 31.20571 66.56585 18.81098 1.000 16.79772 229 ILE A CA 1
ATOM 1808 C C . ILE A 1 229 ? 32.66050 66.17586 18.57982 1.000 19.24973 229 ILE A C 1
ATOM 1809 O O . ILE A 1 229 ? 33.31307 66.68029 17.64173 1.000 23.88701 229 ILE A O 1
ATOM 1814 N N . ASN A 1 230 ? 33.19191 65.36194 19.48943 1.000 18.42423 230 ASN A N 1
ATOM 1815 C CA . ASN A 1 230 ? 34.56366 64.86675 19.43304 1.000 20.77644 230 ASN A CA 1
ATOM 1816 C C . ASN A 1 230 ? 34.70798 63.81148 18.33231 1.000 22.99595 230 ASN A C 1
ATOM 1817 O O . ASN A 1 230 ? 33.71930 63.26151 17.80583 1.000 23.13884 230 ASN A O 1
ATOM 1822 N N . ASP A 1 231 ? 35.96335 63.49044 18.02157 1.000 22.91553 231 ASP A N 1
ATOM 1823 C CA . ASP A 1 231 ? 36.23753 62.40617 17.08502 1.000 24.22714 231 ASP A CA 1
ATOM 1824 C C . ASP A 1 231 ? 35.68559 61.08496 17.62813 1.000 19.78251 231 ASP A C 1
ATOM 1825 O O . ASP A 1 231 ? 35.62027 60.86914 18.84137 1.000 21.07605 231 ASP A O 1
ATOM 1830 N N . VAL A 1 232 ? 35.42329 60.13943 16.70884 1.000 19.46523 232 VAL A N 1
ATOM 1831 C CA . VAL A 1 232 ? 34.74080 58.90411 17.07249 1.000 16.58678 232 VAL A CA 1
ATOM 1832 C C . VAL A 1 232 ? 35.59122 58.06081 18.01849 1.000 19.24801 232 VAL A C 1
ATOM 1833 O O . VAL A 1 232 ? 36.81696 57.94846 17.85839 1.000 22.35336 232 VAL A O 1
ATOM 1837 N N . ASP A 1 233 ? 34.92984 57.44224 18.99964 1.000 16.84381 233 ASP A N 1
ATOM 1838 C CA . ASP A 1 233 ? 35.53042 56.48528 19.91756 1.000 16.05756 233 ASP A CA 1
ATOM 1839 C C . ASP A 1 233 ? 34.75084 55.19112 19.78701 1.000 18.07603 233 ASP A C 1
ATOM 1840 O O . ASP A 1 233 ? 33.55715 55.22223 19.45430 1.000 16.00522 233 ASP A O 1
ATOM 1845 N N . TYR A 1 234 ? 35.41692 54.04842 20.02952 1.000 16.60483 234 TYR A N 1
ATOM 1846 C CA . TYR A 1 234 ? 34.75374 52.74248 19.96176 1.000 16.23624 234 TYR A CA 1
ATOM 1847 C C . TYR A 1 234 ? 34.86111 52.00583 21.30172 1.000 17.00534 234 TYR A C 1
ATOM 1848 O O . TYR A 1 234 ? 35.45715 50.91312 21.40400 1.000 17.65220 234 TYR A O 1
ATOM 1857 N N . PRO A 1 235 ? 34.31141 52.58405 22.37484 1.000 15.00378 235 PRO A N 1
ATOM 1858 C CA . PRO A 1 235 ? 34.47689 51.95804 23.69317 1.000 16.72262 235 PRO A CA 1
ATOM 1859 C C . PRO A 1 235 ? 33.82912 50.59182 23.77877 1.000 18.48874 235 PRO A C 1
ATOM 1860 O O . PRO A 1 235 ? 34.29797 49.70905 24.54161 1.000 20.29215 235 PRO A O 1
ATOM 1864 N N . PHE A 1 236 ? 32.72403 50.37273 23.06853 1.000 14.32222 236 PHE A N 1
ATOM 1865 C CA . PHE A 1 236 ? 32.04379 49.09336 23.21830 1.000 14.26824 236 PHE A CA 1
ATOM 1866 C C . PHE A 1 236 ? 32.80802 47.98867 22.50832 1.000 15.00803 236 PHE A C 1
ATOM 1867 O O . PHE A 1 236 ? 32.63888 46.81751 22.83067 1.000 16.30247 236 PHE A O 1
ATOM 1875 N N . LEU A 1 237 ? 33.61520 48.36124 21.50289 1.000 15.68737 237 LEU A N 1
ATOM 1876 C CA . LEU A 1 237 ? 34.38525 47.37599 20.76379 1.000 15.39357 237 LEU A CA 1
ATOM 1877 C C . LEU A 1 237 ? 35.55043 46.87116 21.60384 1.000 15.39185 237 LEU A C 1
ATOM 1878 O O . LEU A 1 237 ? 35.83959 45.66394 21.61333 1.000 15.31045 237 LEU A O 1
ATOM 1883 N N . SER A 1 238 ? 36.22703 47.78208 22.31074 1.000 15.14228 238 SER A N 1
ATOM 1884 C CA . SER A 1 238 ? 37.24789 47.35294 23.26242 1.000 13.84603 238 SER A CA 1
ATOM 1885 C C . SER A 1 238 ? 36.66853 46.45142 24.32445 1.000 13.81723 238 SER A C 1
ATOM 1886 O O . SER A 1 238 ? 37.26418 45.39735 24.65601 1.000 14.90661 238 SER A O 1
ATOM 1889 N N . ILE A 1 239 ? 35.52093 46.81942 24.87774 1.000 13.53892 239 ILE A N 1
ATOM 1890 C CA . ILE A 1 239 ? 34.90674 46.00282 25.92869 1.000 14.72713 239 ILE A CA 1
ATOM 1891 C C . ILE A 1 239 ? 34.61224 44.61359 25.39446 1.000 14.39564 239 ILE A C 1
ATOM 1892 O O . ILE A 1 239 ? 34.96694 43.59900 26.00675 1.000 15.53437 239 ILE A O 1
ATOM 1897 N N . GLU A 1 240 ? 33.90854 44.52812 24.24982 1.000 12.99094 240 GLU A N 1
ATOM 1898 C CA . GLU A 1 240 ? 33.53847 43.23199 23.72827 1.000 13.76652 240 GLU A CA 1
ATOM 1899 C C . GLU A 1 240 ? 34.76492 42.39983 23.42171 1.000 14.86447 240 GLU A C 1
ATOM 1900 O O . GLU A 1 240 ? 34.80219 41.20550 23.74170 1.000 15.62045 240 GLU A O 1
ATOM 1906 N N . ARG A 1 241 ? 35.77874 42.99656 22.78694 1.000 13.33512 241 ARG A N 1
ATOM 1907 C CA . ARG A 1 241 ? 36.91013 42.18244 22.34590 1.000 13.36497 241 ARG A CA 1
ATOM 1908 C C . ARG A 1 241 ? 37.73936 41.68442 23.53534 1.000 13.56076 241 ARG A C 1
ATOM 1909 O O . ARG A 1 241 ? 38.21048 40.53862 23.50489 1.000 14.17585 241 ARG A O 1
ATOM 1917 N N . ILE A 1 242 ? 37.95551 42.54282 24.55837 1.000 13.06332 242 ILE A N 1
ATOM 1918 C CA . ILE A 1 242 ? 38.67076 42.07899 25.75186 1.000 12.50513 242 ILE A CA 1
ATOM 1919 C C . ILE A 1 242 ? 37.88152 40.97124 26.44797 1.000 13.86978 242 ILE A C 1
ATOM 1920 O O . ILE A 1 242 ? 38.45312 39.94224 26.86367 1.000 14.14611 242 ILE A O 1
ATOM 1925 N N . ASN A 1 243 ? 36.56390 41.14680 26.57769 1.000 13.71692 243 ASN A N 1
ATOM 1926 C CA . ASN A 1 243 ? 35.77506 40.11007 27.25181 1.000 13.76089 243 ASN A CA 1
ATOM 1927 C C . ASN A 1 243 ? 35.80727 38.79549 26.47741 1.000 15.21969 243 ASN A C 1
ATOM 1928 O O . ASN A 1 243 ? 35.97279 37.70232 27.06035 1.000 16.74421 243 ASN A O 1
ATOM 1933 N N . VAL A 1 244 ? 35.71590 38.86948 25.14410 1.000 14.70534 244 VAL A N 1
ATOM 1934 C CA . VAL A 1 244 ? 35.74365 37.65040 24.33432 1.000 17.08551 244 VAL A CA 1
ATOM 1935 C C . VAL A 1 244 ? 37.10634 36.98628 24.38027 1.000 15.51599 244 VAL A C 1
ATOM 1936 O O . VAL A 1 244 ? 37.21634 35.76821 24.56621 1.000 16.71269 244 VAL A O 1
ATOM 1940 N N . LYS A 1 245 ? 38.19674 37.76543 24.21277 1.000 12.75622 245 LYS A N 1
ATOM 1941 C CA . LYS A 1 245 ? 39.47655 37.11307 24.21319 1.000 12.86473 245 LYS A CA 1
ATOM 1942 C C . LYS A 1 245 ? 39.86326 36.59139 25.60155 1.000 13.10223 245 LYS A C 1
ATOM 1943 O O . LYS A 1 245 ? 40.57643 35.59019 25.69472 1.000 14.89987 245 LYS A O 1
ATOM 1949 N N . ASP A 1 246 ? 39.31753 37.19210 26.68064 1.000 13.68616 246 ASP A N 1
ATOM 1950 C CA . ASP A 1 246 ? 39.58306 36.61311 27.99081 1.000 14.42775 246 ASP A CA 1
ATOM 1951 C C . ASP A 1 246 ? 38.99538 35.20749 28.05594 1.000 15.09554 246 ASP A C 1
ATOM 1952 O O . ASP A 1 246 ? 39.64050 34.28255 28.56925 1.000 14.64831 246 ASP A O 1
ATOM 1957 N N . ILE A 1 247 ? 37.79865 35.03261 27.47144 1.000 13.62419 247 ILE A N 1
ATOM 1958 C CA . ILE A 1 247 ? 37.20290 33.68564 27.46014 1.000 14.15778 247 ILE A CA 1
ATOM 1959 C C . ILE A 1 247 ? 38.06141 32.72753 26.63072 1.000 15.41220 247 ILE A C 1
ATOM 1960 O O . ILE A 1 247 ? 38.38138 31.59577 27.05676 1.000 15.12168 247 ILE A O 1
ATOM 1965 N N . ILE A 1 248 ? 38.44262 33.15434 25.41743 1.000 14.68246 248 ILE A N 1
ATOM 1966 C CA . ILE A 1 248 ? 39.29068 32.31372 24.57333 1.000 14.67381 248 ILE A CA 1
ATOM 1967 C C . ILE A 1 248 ? 40.59895 31.95820 25.27083 1.000 16.87171 248 ILE A C 1
ATOM 1968 O O . ILE A 1 248 ? 41.09081 30.82870 25.14099 1.000 19.29549 248 ILE A O 1
ATOM 1973 N N . SER A 1 249 ? 41.17581 32.90443 26.05216 1.000 13.79123 249 SER A N 1
ATOM 1974 C CA . SER A 1 249 ? 42.42895 32.69030 26.75409 1.000 13.43587 249 SER A CA 1
ATOM 1975 C C . SER A 1 249 ? 42.31735 31.80204 27.98844 1.000 14.61892 249 SER A C 1
ATOM 1976 O O . SER A 1 249 ? 43.30553 31.70660 28.71664 1.000 14.00226 249 SER A O 1
ATOM 1979 N N . ASN A 1 250 ? 41.17662 31.14655 28.22748 1.000 13.93104 250 ASN A N 1
ATOM 1980 C CA . ASN A 1 250 ? 40.95268 30.37851 29.47232 1.000 13.48364 250 ASN A CA 1
ATOM 1981 C C . ASN A 1 250 ? 41.11046 31.27879 30.69653 1.000 13.60427 250 ASN A C 1
ATOM 1982 O O . ASN A 1 250 ? 41.68207 30.91033 31.73404 1.000 13.37572 250 ASN A O 1
ATOM 1987 N N . ARG A 1 251 ? 40.55921 32.49337 30.57718 1.000 13.77672 251 ARG A N 1
ATOM 1988 C CA . ARG A 1 251 ? 40.43214 33.43629 31.69929 1.000 13.68868 251 ARG A CA 1
ATOM 1989 C C . ARG A 1 251 ? 41.79363 33.83335 32.24408 1.000 14.77515 251 ARG A C 1
ATOM 1990 O O . ARG A 1 251 ? 41.97899 33.94337 33.47119 1.000 18.47907 251 ARG A O 1
ATOM 1998 N N . ARG A 1 252 ? 42.73948 34.10037 31.32973 1.000 13.75636 252 ARG A N 1
ATOM 1999 C CA . ARG A 1 252 ? 44.06335 34.60442 31.70848 1.000 16.18446 252 ARG A CA 1
ATOM 2000 C C . ARG A 1 252 ? 44.35384 36.02173 31.22685 1.000 13.99787 252 ARG A C 1
ATOM 2001 O O . ARG A 1 252 ? 45.22887 36.69490 31.83970 1.000 15.24389 252 ARG A O 1
ATOM 2009 N N . LEU A 1 253 ? 43.71265 36.48271 30.14667 1.000 14.73086 253 LEU A N 1
ATOM 2010 C CA . LEU A 1 253 ? 44.07932 37.78355 29.56191 1.000 13.23258 253 LEU A CA 1
ATOM 2011 C C . LEU A 1 253 ? 43.88022 38.90219 30.56901 1.000 13.68926 253 LEU A C 1
ATOM 2012 O O . LEU A 1 253 ? 44.76050 39.76242 30.72929 1.000 14.14296 253 LEU A O 1
ATOM 2017 N N . LYS A 1 254 ? 42.73304 38.94076 31.22200 1.000 12.22932 254 LYS A N 1
ATOM 2018 C CA . LYS A 1 254 ? 42.48333 40.04023 32.17436 1.000 11.79055 254 LYS A CA 1
ATOM 2019 C C . LYS A 1 254 ? 43.46202 40.01466 33.34125 1.000 13.77394 254 LYS A C 1
ATOM 2020 O O . LYS A 1 254 ? 43.86322 41.09496 33.83988 1.000 13.16306 254 LYS A O 1
ATOM 2026 N N . ASN A 1 255 ? 43.87212 38.82552 33.78708 1.000 14.36454 255 ASN A N 1
ATOM 2027 C CA . ASN A 1 255 ? 44.86714 38.76565 34.85141 1.000 13.30148 255 ASN A CA 1
ATOM 2028 C C . ASN A 1 255 ? 46.17130 39.42025 34.40520 1.000 13.49414 255 ASN A C 1
ATOM 2029 O O . ASN A 1 255 ? 46.79464 40.17450 35.17637 1.000 14.67708 255 ASN A O 1
ATOM 2042 N N . ILE A 1 257 ? 46.43062 41.83974 32.11506 1.000 12.61719 257 ILE A N 1
ATOM 2043 C CA . ILE A 1 257 ? 46.21789 43.28870 32.00481 1.000 12.04482 257 ILE A CA 1
ATOM 2044 C C . ILE A 1 257 ? 46.32299 43.94083 33.38237 1.000 10.24212 257 ILE A C 1
ATOM 2045 O O . ILE A 1 257 ? 46.99067 44.98791 33.56535 1.000 13.41033 257 ILE A O 1
ATOM 2050 N N . ARG A 1 258 ? 45.59409 43.37033 34.36849 1.000 10.69116 258 ARG A N 1
ATOM 2051 C CA . ARG A 1 258 ? 45.59117 43.97635 35.70387 1.000 11.38082 258 ARG A CA 1
ATOM 2052 C C . ARG A 1 258 ? 46.98412 43.92810 36.31280 1.000 12.72570 258 ARG A C 1
ATOM 2053 O O . ARG A 1 258 ? 47.38356 44.85754 37.00995 1.000 12.82633 258 ARG A O 1
ATOM 2061 N N . PHE A 1 259 ? 47.71111 42.81879 36.10414 1.000 11.63619 259 PHE A N 1
ATOM 2062 C CA . PHE A 1 259 ? 49.08415 42.73069 36.60827 1.000 13.03608 259 PHE A CA 1
ATOM 2063 C C . PHE A 1 259 ? 49.93637 43.84281 36.04693 1.000 11.95076 259 PHE A C 1
ATOM 2064 O O . PHE A 1 259 ? 50.59663 44.55208 36.80234 1.000 12.27865 259 PHE A O 1
ATOM 2072 N N . LEU A 1 260 ? 49.93079 44.03184 34.71571 1.000 11.53580 260 LEU A N 1
ATOM 2073 C CA . LEU A 1 260 ? 50.81804 45.07596 34.16486 1.000 12.04206 260 LEU A CA 1
ATOM 2074 C C . LEU A 1 260 ? 50.40081 46.46768 34.64410 1.000 12.96344 260 LEU A C 1
ATOM 2075 O O . LEU A 1 260 ? 51.24740 47.34017 34.87649 1.000 13.97356 260 LEU A O 1
ATOM 2080 N N . LYS A 1 261 ? 49.08422 46.71799 34.77422 1.000 11.66739 261 LYS A N 1
ATOM 2081 C CA . LYS A 1 261 ? 48.62333 48.00991 35.29669 1.000 12.78171 261 LYS A CA 1
ATOM 2082 C C . LYS A 1 261 ? 49.13360 48.23590 36.71352 1.000 11.47746 261 LYS A C 1
ATOM 2083 O O . LYS A 1 261 ? 49.58464 49.34158 37.04699 1.000 13.91781 261 LYS A O 1
ATOM 2089 N N . ASN A 1 262 ? 49.12748 47.19452 37.54594 1.000 12.02268 262 ASN A N 1
ATOM 2090 C CA . ASN A 1 262 ? 49.63600 47.34064 38.90667 1.000 12.54616 262 ASN A CA 1
ATOM 2091 C C . ASN A 1 262 ? 51.13469 47.58741 38.89143 1.000 15.60367 262 ASN A C 1
ATOM 2092 O O . ASN A 1 262 ? 51.63567 48.38723 39.68923 1.000 14.58936 262 ASN A O 1
ATOM 2097 N N . ILE A 1 263 ? 51.88249 46.82924 38.07876 1.000 12.93067 263 ILE A N 1
ATOM 2098 C CA . ILE A 1 263 ? 53.33597 47.05597 38.00743 1.000 12.17951 263 ILE A CA 1
ATOM 2099 C C . ILE A 1 263 ? 53.61396 48.49007 37.57894 1.000 14.31034 263 ILE A C 1
ATOM 2100 O O . ILE A 1 263 ? 54.47056 49.16540 38.14951 1.000 15.28711 263 ILE A O 1
ATOM 2105 N N . LYS A 1 264 ? 52.88226 48.98104 36.56666 1.000 14.71498 264 LYS A N 1
ATOM 2106 C CA . LYS A 1 264 ? 53.13603 50.35891 36.13431 1.000 14.08485 264 LYS A CA 1
ATOM 2107 C C . LYS A 1 264 ? 52.84767 51.36406 37.25967 1.000 12.46835 264 LYS A C 1
ATOM 2108 O O . LYS A 1 264 ? 53.59820 52.35441 37.47750 1.000 16.30010 264 LYS A O 1
ATOM 2114 N N . TYR A 1 265 ? 51.76224 51.12833 37.99208 1.000 14.00111 265 TYR A N 1
ATOM 2115 C CA . TYR A 1 265 ? 51.31406 52.04323 39.02171 1.000 12.68985 265 TYR A CA 1
ATOM 2116 C C . TYR A 1 265 ? 52.35238 52.16442 40.12510 1.000 16.26547 265 TYR A C 1
ATOM 2117 O O . TYR A 1 265 ? 52.65731 53.27013 40.56091 1.000 20.09848 265 TYR A O 1
ATOM 2126 N N . ASP A 1 266 ? 52.98084 51.04100 40.49090 1.000 16.52268 266 ASP A N 1
ATOM 2127 C CA . ASP A 1 266 ? 53.94959 50.99240 41.58815 1.000 18.61199 266 ASP A CA 1
ATOM 2128 C C . ASP A 1 266 ? 55.37079 51.26444 41.12995 1.000 21.35403 266 ASP A C 1
ATOM 2129 O O . ASP A 1 266 ? 56.27342 51.37991 41.97045 1.000 25.03113 266 ASP A O 1
ATOM 2134 N N . CYS A 1 267 ? 55.59676 51.42472 39.84144 1.000 18.09424 267 CYS A N 1
ATOM 2135 C CA . CYS A 1 267 ? 56.95594 51.68622 39.35943 1.000 15.91481 267 CYS A CA 1
ATOM 2136 C C . CYS A 1 267 ? 57.33807 53.16098 39.53344 1.000 18.55512 267 CYS A C 1
ATOM 2137 O O . CYS A 1 267 ? 56.70809 54.03866 38.92222 1.000 17.98473 267 CYS A O 1
ATOM 2140 N N . PRO A 1 268 ? 58.37139 53.48029 40.30618 1.000 20.67815 268 PRO A N 1
ATOM 2141 C CA . PRO A 1 268 ? 58.66546 54.88973 40.56687 1.000 21.34331 268 PRO A CA 1
ATOM 2142 C C . PRO A 1 268 ? 59.27868 55.61610 39.38081 1.000 20.87599 268 PRO A C 1
ATOM 2143 O O . PRO A 1 268 ? 59.30274 56.85952 39.37082 1.000 25.66278 268 PRO A O 1
ATOM 2147 N N . HIS A 1 269 ? 59.71422 54.89003 38.37097 1.000 17.13173 269 HIS A N 1
ATOM 2148 C CA . HIS A 1 269 ? 60.31400 55.45905 37.17512 1.000 18.18292 269 HIS A CA 1
ATOM 2149 C C . HIS A 1 269 ? 59.29153 55.83660 36.11387 1.000 18.50220 269 HIS A C 1
ATOM 2150 O O . HIS A 1 269 ? 59.68916 56.40383 35.08730 1.000 20.62346 269 HIS A O 1
ATOM 2157 N N . ILE A 1 270 ? 58.00349 55.55584 36.32645 1.000 16.00099 270 ILE A N 1
ATOM 2158 C CA . ILE A 1 270 ? 56.96420 55.81655 35.32554 1.000 15.78839 270 ILE A CA 1
ATOM 2159 C C . ILE A 1 270 ? 55.93150 56.76379 35.93003 1.000 18.96047 270 ILE A C 1
ATOM 2160 O O . ILE A 1 270 ? 55.35310 56.45257 36.98101 1.000 22.85135 270 ILE A O 1
ATOM 2165 N N . GLU A 1 271 ? 55.65095 57.86625 35.22742 1.000 22.46131 271 GLU A N 1
ATOM 2166 C CA . GLU A 1 271 ? 54.57886 58.77526 35.61361 1.000 26.72758 271 GLU A CA 1
ATOM 2167 C C . GLU A 1 271 ? 53.22913 58.09956 35.46122 1.000 22.17323 271 GLU A C 1
ATOM 2168 O O . GLU A 1 271 ? 53.01425 57.35647 34.50658 1.000 24.09379 271 GLU A O 1
ATOM 2174 N N . ASN A 1 272 ? 52.29416 58.36723 36.39085 1.000 24.27760 272 ASN A N 1
ATOM 2175 C CA . ASN A 1 272 ? 50.98677 57.72054 36.28667 1.000 28.82785 272 ASN A CA 1
ATOM 2176 C C . ASN A 1 272 ? 50.28605 58.07343 34.97866 1.000 24.02109 272 ASN A C 1
ATOM 2177 O O . ASN A 1 272 ? 49.63293 57.22083 34.36826 1.000 32.89153 272 ASN A O 1
ATOM 2182 N N . LYS A 1 273 ? 50.41254 59.30172 34.51723 1.000 26.61318 273 LYS A N 1
ATOM 2183 C CA . LYS A 1 273 ? 49.69593 59.66537 33.29828 1.000 34.06912 273 LYS A CA 1
ATOM 2184 C C . LYS A 1 273 ? 50.71976 59.93779 32.20698 1.000 30.92472 273 LYS A C 1
ATOM 2185 O O . LYS A 1 273 ? 50.83171 61.03485 31.66853 1.000 31.33041 273 LYS A O 1
ATOM 2191 N N . GLY A 1 274 ? 51.45525 58.88870 31.86324 1.000 22.88550 274 GLY A N 1
ATOM 2192 C CA . GLY A 1 274 ? 52.54769 59.02199 30.95323 1.000 18.58032 274 GLY A CA 1
ATOM 2193 C C . GLY A 1 274 ? 52.17768 58.58222 29.55463 1.000 17.34502 274 GLY A C 1
ATOM 2194 O O . GLY A 1 274 ? 51.03343 58.75620 29.11852 1.000 19.04674 274 GLY A O 1
ATOM 2195 N N . SER A 1 275 ? 53.18708 58.09240 28.82246 1.000 17.70598 275 SER A N 1
ATOM 2196 C CA . SER A 1 275 ? 53.00667 57.73171 27.42572 1.000 16.12371 275 SER A CA 1
ATOM 2197 C C . SER A 1 275 ? 52.29638 56.39735 27.23813 1.000 16.35789 275 SER A C 1
ATOM 2198 O O . SER A 1 275 ? 51.68062 56.17737 26.17157 1.000 18.90790 275 SER A O 1
ATOM 2201 N N . ILE A 1 276 ? 52.38817 55.48472 28.21539 1.000 15.24747 276 ILE A N 1
ATOM 2202 C CA . ILE A 1 276 ? 51.71037 54.19522 28.14956 1.000 15.76667 276 ILE A CA 1
ATOM 2203 C C . ILE A 1 276 ? 50.56896 54.25801 29.13776 1.000 17.07229 276 ILE A C 1
ATOM 2204 O O . ILE A 1 276 ? 50.79927 54.46033 30.34024 1.000 18.93204 276 ILE A O 1
ATOM 2209 N N . ARG A 1 277 ? 49.34949 54.10706 28.63993 1.000 15.43070 277 ARG A N 1
ATOM 2210 C CA . ARG A 1 277 ? 48.14149 54.17518 29.43188 1.000 16.18353 277 ARG A CA 1
ATOM 2211 C C . ARG A 1 277 ? 47.40973 52.83534 29.37749 1.000 14.87879 277 ARG A C 1
ATOM 2212 O O . ARG A 1 277 ? 47.85519 51.87949 28.76219 1.000 15.11104 277 ARG A O 1
ATOM 2220 N N . SER A 1 278 ? 46.26299 52.79371 30.04328 1.000 17.61624 278 SER A N 1
ATOM 2221 C CA . SER A 1 278 ? 45.45544 51.57347 30.04077 1.000 16.12133 278 SER A CA 1
ATOM 2222 C C . SER A 1 278 ? 45.20172 51.05204 28.62595 1.000 15.64506 278 SER A C 1
ATOM 2223 O O . SER A 1 278 ? 45.36363 49.84157 28.37330 1.000 16.99902 278 SER A O 1
ATOM 2226 N N . PHE A 1 279 ? 44.86267 51.95288 27.69630 1.000 14.39423 279 PHE A N 1
ATOM 2227 C CA . PHE A 1 279 ? 44.60682 51.60674 26.29469 1.000 16.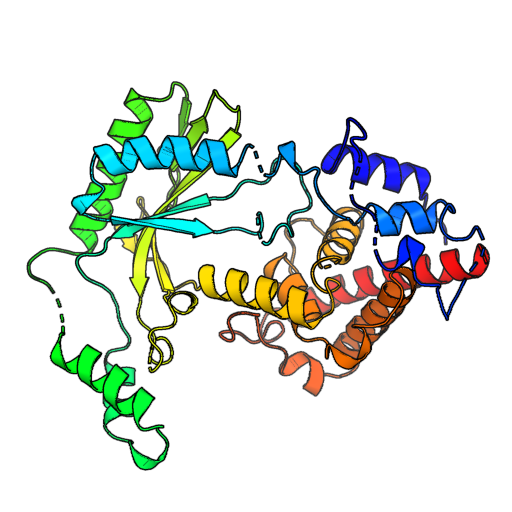61033 279 PHE A CA 1
ATOM 2228 C C . PHE A 1 279 ? 45.77558 50.81067 25.71079 1.000 15.68609 279 PHE A C 1
ATOM 2229 O O . PHE A 1 279 ? 45.56643 49.81035 24.99508 1.000 16.17085 279 PHE A O 1
ATOM 2237 N N . HIS A 1 280 ? 47.00582 51.25422 25.99696 1.000 12.97448 280 HIS A N 1
ATOM 2238 C CA . HIS A 1 280 ? 48.17265 50.59471 25.42090 1.000 11.86572 280 HIS A CA 1
ATOM 2239 C C . HIS A 1 280 ? 48.43282 49.28022 26.09859 1.000 13.67127 280 HIS A C 1
ATOM 2240 O O . HIS A 1 280 ? 48.84358 48.31767 25.42671 1.000 13.50950 280 HIS A O 1
ATOM 2247 N N . ILE A 1 281 ? 48.24954 49.20350 27.42586 1.000 14.12862 281 ILE A N 1
ATOM 2248 C CA . ILE A 1 281 ? 48.43497 47.92830 28.12612 1.000 13.63743 281 ILE A CA 1
ATOM 2249 C C . ILE A 1 281 ? 47.42950 46.90741 27.62319 1.000 11.97457 281 ILE A C 1
ATOM 2250 O O . ILE A 1 281 ? 47.78412 45.74057 27.35662 1.000 13.75904 281 ILE A O 1
ATOM 2255 N N . ASN A 1 282 ? 46.17931 47.34135 27.43510 1.000 12.11731 282 ASN A N 1
ATOM 2256 C CA . ASN A 1 282 ? 45.16365 46.42828 26.89897 1.000 14.42318 282 ASN A CA 1
ATOM 2257 C C . ASN A 1 282 ? 45.63052 45.87588 25.56531 1.000 13.82666 282 ASN A C 1
ATOM 2258 O O . ASN A 1 282 ? 45.52218 44.67751 25.30296 1.000 14.26988 282 ASN A O 1
ATOM 2263 N N . ALA A 1 283 ? 46.08203 46.77237 24.67210 1.000 13.16074 283 ALA A N 1
ATOM 2264 C CA . ALA A 1 283 ? 46.48026 46.36780 23.31773 1.000 12.26104 283 ALA A CA 1
ATOM 2265 C C . ALA A 1 283 ? 47.69589 45.43742 23.32614 1.000 14.49920 283 ALA A C 1
ATOM 2266 O O . ALA A 1 283 ? 47.74283 44.46146 22.56845 1.000 14.13908 283 ALA A O 1
ATOM 2268 N N . ILE A 1 284 ? 48.67826 45.71197 24.18773 1.000 13.04480 284 ILE A N 1
ATOM 2269 C CA . ILE A 1 284 ? 49.87274 44.85534 24.22998 1.000 12.55270 284 ILE A CA 1
ATOM 2270 C C . ILE A 1 284 ? 49.45360 43.45293 24.66328 1.000 11.89090 284 ILE A C 1
ATOM 2271 O O . ILE A 1 284 ? 49.90634 42.42449 24.10700 1.000 15.44036 284 ILE A O 1
ATOM 2276 N N . CYS A 1 285 ? 48.61878 43.37299 25.71084 1.000 11.88897 285 CYS A N 1
ATOM 2277 C CA . CYS A 1 285 ? 48.22796 42.03340 26.19550 1.000 12.78590 285 CYS A CA 1
ATOM 2278 C C . CYS A 1 285 ? 47.33078 41.31675 25.20530 1.000 15.27394 285 CYS A C 1
ATOM 2279 O O . CYS A 1 285 ? 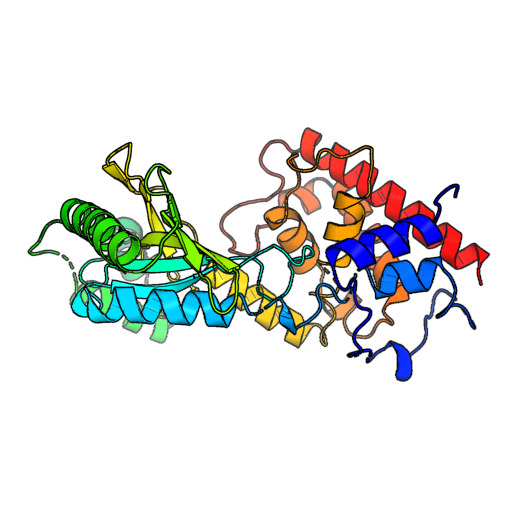47.47409 40.10301 24.99891 1.000 16.01709 285 CYS A O 1
ATOM 2282 N N . TYR A 1 286 ? 46.41496 42.05071 24.58195 1.000 13.91487 286 TYR A N 1
ATOM 2283 C CA . TYR A 1 286 ? 45.46758 41.47994 23.63812 1.000 14.80788 286 TYR A CA 1
ATOM 2284 C C . TYR A 1 286 ? 46.19595 40.93732 22.42060 1.000 16.92328 286 TYR A C 1
ATOM 2285 O O . TYR A 1 286 ? 45.69635 40.02439 21.73925 1.000 18.42993 286 TYR A O 1
ATOM 2294 N N . ASN A 1 287 ? 47.35171 41.52784 22.08298 1.000 14.82097 287 ASN A N 1
ATOM 2295 C CA . ASN A 1 287 ? 48.02727 41.10802 20.87247 1.000 16.39373 287 ASN A CA 1
ATOM 2296 C C . ASN A 1 287 ? 48.80509 39.79009 21.06959 1.000 15.14888 287 ASN A C 1
ATOM 2297 O O . ASN A 1 287 ? 49.22870 39.18202 20.07553 1.000 17.37467 287 ASN A O 1
ATOM 2302 N N . ILE A 1 288 ? 48.99753 39.33208 22.31588 1.000 15.08126 288 ILE A N 1
ATOM 2303 C CA . ILE A 1 288 ? 49.73594 38.09280 22.54304 1.000 17.34156 288 ILE A CA 1
ATOM 2304 C C . ILE A 1 288 ? 48.90758 36.91615 22.02451 1.000 17.58364 288 ILE A C 1
ATOM 2305 O O . ILE A 1 288 ? 47.69292 36.84135 22.23635 1.000 17.22526 288 ILE A O 1
ATOM 2310 N N . ASP A 1 289 ? 49.57232 35.96725 21.35635 1.000 18.21066 289 ASP A N 1
ATOM 2311 C CA . ASP A 1 289 ? 48.89158 34.81197 20.77775 1.000 18.52856 289 ASP A CA 1
ATOM 2312 C C . ASP A 1 289 ? 48.38237 33.94227 21.91284 1.000 18.14236 289 ASP A C 1
ATOM 2313 O O . ASP A 1 289 ? 49.18807 33.51175 22.74234 1.000 18.98126 289 ASP A O 1
ATOM 2318 N N . VAL A 1 290 ? 47.05762 33.67604 21.96066 1.000 17.64453 290 VAL A N 1
ATOM 2319 C CA . VAL A 1 290 ? 46.52482 32.94717 23.11309 1.000 17.61290 290 VAL A CA 1
ATOM 2320 C C . VAL A 1 290 ? 47.14741 31.57470 23.26159 1.000 15.60112 290 VAL A C 1
ATOM 2321 O O . VAL A 1 290 ? 47.22357 31.05265 24.37955 1.000 19.11107 290 VAL A O 1
ATOM 2325 N N . LYS A 1 291 ? 47.56097 30.93634 22.15487 1.000 18.07620 291 LYS A N 1
ATOM 2326 C CA . LYS A 1 291 ? 48.10480 29.58592 22.30026 1.000 21.15892 291 LYS A CA 1
ATOM 2327 C C . LYS A 1 291 ? 49.38862 29.57834 23.11970 1.000 19.20316 291 LYS A C 1
ATOM 2328 O O . LYS A 1 291 ? 49.77640 28.52479 23.64621 1.000 25.70876 291 LYS A O 1
ATOM 2334 N N . LYS A 1 292 ? 50.06251 30.71867 23.22709 1.000 17.97772 292 LYS A N 1
ATOM 2335 C CA . LYS A 1 292 ? 51.30057 30.75748 23.98473 1.000 18.69673 292 LYS A CA 1
ATOM 2336 C C . LYS A 1 292 ? 51.07129 30.75863 25.47309 1.000 20.15893 292 LYS A C 1
ATOM 2337 O O . LYS A 1 292 ? 51.99162 30.40410 26.19744 1.000 22.50677 292 LYS A O 1
ATOM 2343 N N . TYR A 1 293 ? 49.85526 31.08063 25.93676 1.000 16.03284 293 TYR A N 1
ATOM 2344 C CA . TYR A 1 293 ? 49.68646 31.22299 27.36631 1.000 16.55319 293 TYR A CA 1
ATOM 2345 C C . TYR A 1 293 ? 48.37883 30.67671 27.94857 1.000 15.62558 293 TYR A C 1
ATOM 2346 O O . TYR A 1 293 ? 48.24507 30.67798 29.18271 1.000 15.17847 293 TYR A O 1
ATOM 2355 N N . GLU A 1 294 ? 47.41065 30.23003 27.13141 1.000 17.11465 294 GLU A N 1
ATOM 2356 C CA . GLU A 1 294 ? 46.12014 29.86363 27.69309 1.000 18.19831 294 GLU A CA 1
ATOM 2357 C C . GLU A 1 294 ? 46.17774 28.67882 28.65410 1.000 15.42771 294 GLU A C 1
ATOM 2358 O O . GLU A 1 294 ? 45.23701 28.51099 29.44754 1.000 15.63719 294 GLU A O 1
ATOM 2364 N N . ASP A 1 295 ? 47.24588 27.87518 28.63900 1.000 14.38541 295 ASP A N 1
ATOM 2365 C CA . ASP A 1 295 ? 47.32582 26.74147 29.56612 1.000 14.84000 295 ASP A CA 1
ATOM 2366 C C . ASP A 1 295 ? 48.44424 26.92057 30.57384 1.000 14.95831 295 ASP A C 1
ATOM 2367 O O . ASP A 1 295 ? 48.78497 25.97351 31.29607 1.000 19.11014 295 ASP A O 1
ATOM 2372 N N . LEU A 1 296 ? 49.01400 28.10373 30.65670 1.000 15.99586 296 LEU A N 1
ATOM 2373 C CA . LEU A 1 296 ? 50.09851 28.31403 31.61209 1.000 16.30245 296 LEU A CA 1
ATOM 2374 C C . LEU A 1 296 ? 49.55916 28.61888 33.00676 1.000 13.83292 296 LEU A C 1
ATOM 2375 O O . LEU A 1 296 ? 48.55021 29.32021 33.16965 1.000 15.46070 296 LEU A O 1
ATOM 2380 N N . HIS A 1 297 ? 50.30609 28.15736 34.01133 1.000 15.73230 297 HIS A N 1
ATOM 2381 C CA . HIS A 1 297 ? 50.09001 28.57370 35.38509 1.000 17.42364 297 HIS A CA 1
ATOM 2382 C C . HIS A 1 297 ? 50.34338 30.07340 35.52344 1.000 16.41213 297 HIS A C 1
ATOM 2383 O O . HIS A 1 297 ? 51.14355 30.67792 34.78868 1.000 15.96036 297 HIS A O 1
ATOM 2390 N N . TYR A 1 298 ? 49.66207 30.71158 36.49188 1.000 15.12896 298 TYR A N 1
ATOM 2391 C CA . TYR A 1 298 ? 49.72818 32.18429 36.56411 1.000 16.06126 298 TYR A CA 1
ATOM 2392 C C . TYR A 1 298 ? 51.15159 32.72728 36.74389 1.000 14.23375 298 TYR A C 1
ATOM 2393 O O . TYR A 1 298 ? 51.45961 33.78051 36.17929 1.000 16.72701 298 TYR A O 1
ATOM 2402 N N . LEU A 1 299 ? 52.03498 32.01578 37.46102 1.000 16.07286 299 LEU A N 1
ATOM 2403 C CA . LEU A 1 299 ? 53.39777 32.54127 37.64055 1.000 15.22063 299 LEU A CA 1
ATOM 2404 C C . LEU A 1 299 ? 54.13541 32.55029 36.31289 1.000 18.66502 299 LEU A C 1
ATOM 2405 O O . LEU A 1 299 ? 54.97752 33.41630 36.08092 1.000 18.96901 299 LEU A O 1
ATOM 2410 N N . ASP A 1 300 ? 53.85616 31.57441 35.44485 1.000 16.91292 300 ASP A N 1
ATOM 2411 C CA . ASP A 1 300 ? 54.55333 31.53223 34.17100 1.000 17.15418 300 ASP A CA 1
ATOM 2412 C C . ASP A 1 300 ? 54.08470 32.64065 33.23895 1.000 17.59342 300 ASP A C 1
ATOM 2413 O O . ASP A 1 300 ? 54.79327 32.93876 32.27094 1.000 17.35822 300 ASP A O 1
ATOM 2418 N N . LEU A 1 301 ? 52.93498 33.28301 33.51448 1.000 15.42296 301 LEU A N 1
ATOM 2419 C CA . LEU A 1 301 ? 52.52723 34.42976 32.71365 1.000 13.98686 301 LEU A CA 1
ATOM 2420 C C . LEU A 1 301 ? 53.47223 35.59647 32.86509 1.000 15.49759 301 LEU A C 1
ATOM 2421 O O . LEU A 1 301 ? 53.51580 36.46794 31.96807 1.000 17.51358 301 LEU A O 1
ATOM 2426 N N . VAL A 1 302 ? 54.19662 35.69172 33.99852 1.000 15.08882 302 VAL A N 1
ATOM 2427 C CA . VAL A 1 302 ? 55.11045 36.82218 34.16585 1.000 14.98517 302 VAL A CA 1
ATOM 2428 C C . VAL A 1 302 ? 56.20074 36.73584 33.12217 1.000 16.09025 302 VAL A C 1
ATOM 2429 O O . VAL A 1 302 ? 56.58380 37.74535 32.53378 1.000 15.93731 302 VAL A O 1
ATOM 2433 N N . SER A 1 303 ? 56.71354 35.51769 32.88182 1.000 16.68463 303 SER A N 1
ATOM 2434 C CA . SER A 1 303 ? 57.70015 35.29711 31.82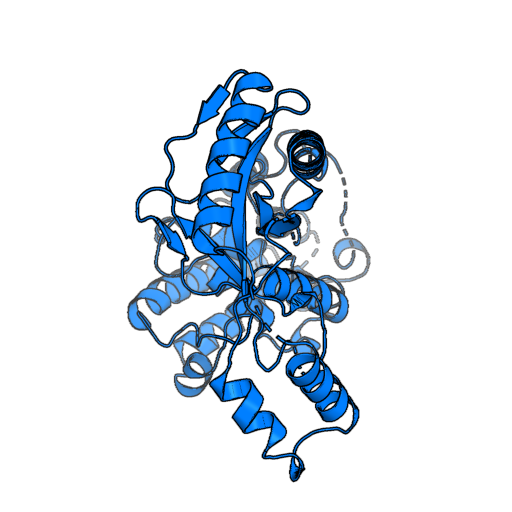985 1.000 15.49002 303 SER A CA 1
ATOM 2435 C C . SER A 1 303 ? 57.13680 35.59833 30.42833 1.000 15.36525 303 SER A C 1
ATOM 2436 O O . SER A 1 303 ? 57.83498 36.18108 29.60026 1.000 16.69724 303 SER A O 1
ATOM 2439 N N . ILE A 1 304 ? 55.88943 35.20886 30.14914 1.000 14.79358 304 ILE A N 1
ATOM 2440 C CA . ILE A 1 304 ? 55.27848 35.53571 28.84295 1.000 17.13456 304 ILE A CA 1
ATOM 2441 C C . ILE A 1 304 ? 55.27536 37.03878 28.61386 1.000 19.81411 304 ILE A C 1
ATOM 2442 O O . ILE A 1 304 ? 55.61857 37.54103 27.53779 1.000 16.70812 304 ILE A O 1
ATOM 2447 N N . LEU A 1 305 ? 54.85068 37.78175 29.62825 1.000 15.37961 305 LEU A N 1
ATOM 2448 C CA . LEU A 1 305 ? 54.81972 39.24018 29.52758 1.000 13.64700 305 LEU A CA 1
ATOM 2449 C C . LEU A 1 305 ? 56.21904 39.82127 29.34499 1.000 15.03006 305 LEU A C 1
ATOM 2450 O O . LEU A 1 305 ? 56.41428 40.73477 28.51967 1.000 16.06431 305 LEU A O 1
ATOM 2455 N N . TYR A 1 306 ? 57.20421 39.32030 30.10333 1.000 14.89151 306 TYR A N 1
ATOM 2456 C CA . TYR A 1 306 ? 58.56944 39.79631 29.92623 1.000 15.42212 306 TYR A CA 1
ATOM 2457 C C . TYR A 1 306 ? 59.05175 39.54476 28.51407 1.000 17.73091 306 TYR A C 1
ATOM 2458 O O . TYR A 1 306 ? 59.65424 40.43444 27.89750 1.000 18.50167 306 TYR A O 1
ATOM 2467 N N . GLN A 1 307 ? 58.78621 38.34713 27.98069 1.000 17.11370 307 GLN A N 1
ATOM 2468 C CA . GLN A 1 307 ? 59.17935 38.05798 26.61074 1.000 18.24172 307 GLN A CA 1
ATOM 2469 C C . GLN A 1 307 ? 58.49296 39.01238 25.62805 1.000 16.77646 307 GLN A C 1
ATOM 2470 O O . GLN A 1 307 ? 59.11740 39.51041 24.70077 1.000 20.16358 307 GLN A O 1
ATOM 2476 N N . GLU A 1 308 ? 57.21434 39.28802 25.81758 1.000 15.20449 308 GLU A N 1
ATOM 2477 C CA . GLU A 1 308 ? 56.53889 40.16921 24.88363 1.000 15.97100 308 GLU A CA 1
ATOM 2478 C C . GLU A 1 308 ? 57.10764 41.57985 24.93489 1.000 16.29740 308 GLU A C 1
ATOM 2479 O O . GLU A 1 308 ? 57.34389 42.20333 23.88015 1.000 17.26242 308 GLU A O 1
ATOM 2485 N N . LEU A 1 309 ? 57.31142 42.13543 26.14431 1.000 15.32408 309 LEU A N 1
ATOM 2486 C CA . LEU A 1 309 ? 57.89688 43.48465 26.19056 1.000 13.75090 309 LEU A CA 1
ATOM 2487 C C . LEU A 1 309 ? 59.29283 43.50968 25.60537 1.000 18.03315 309 LEU A C 1
ATOM 2488 O O . LEU A 1 309 ? 59.62391 44.45592 24.88236 1.000 16.86202 309 LEU A O 1
ATOM 2493 N N . THR A 1 310 ? 60.10737 42.47031 25.86482 1.000 17.05079 310 THR A N 1
ATOM 2494 C CA . THR A 1 310 ? 61.43608 42.38055 25.26070 1.000 17.31919 310 THR A CA 1
ATOM 2495 C C . THR A 1 310 ? 61.36562 42.38639 23.74113 1.000 19.54968 310 THR A C 1
ATOM 2496 O O . THR A 1 310 ? 62.17080 43.07075 23.07415 1.000 19.55082 310 THR A O 1
ATOM 2500 N N . ASN A 1 311 ? 60.39862 41.66654 23.16668 1.000 16.18128 311 ASN A N 1
ATOM 2501 C CA . ASN A 1 311 ? 60.23271 41.62627 21.71208 1.000 18.03212 311 ASN A CA 1
ATOM 2502 C C . ASN A 1 311 ? 59.79076 42.97271 21.18032 1.000 19.17387 311 ASN A C 1
ATOM 2503 O O . ASN A 1 311 ? 60.24435 43.40885 20.11066 1.000 19.91096 311 ASN A O 1
ATOM 2508 N N . ILE A 1 312 ? 58.92328 43.66221 21.92163 1.000 15.69607 312 ILE A N 1
ATOM 2509 C CA . ILE A 1 312 ? 58.53590 45.01385 21.49342 1.000 15.64107 312 ILE A CA 1
ATOM 2510 C C . ILE A 1 312 ? 59.73000 45.95514 21.45151 1.000 18.16329 312 ILE A C 1
ATOM 2511 O O . ILE A 1 312 ? 59.83755 46.78575 20.52991 1.000 17.89748 312 ILE A O 1
ATOM 2516 N N . ILE A 1 313 ? 60.59025 45.90889 22.47963 1.000 17.06075 313 ILE A N 1
ATOM 2517 C CA . ILE A 1 313 ? 61.76460 46.78574 22.53393 1.000 18.45450 313 ILE A CA 1
ATOM 2518 C C . ILE A 1 313 ? 62.73189 46.45179 21.40730 1.000 19.86883 313 ILE A C 1
ATOM 2519 O O . ILE A 1 313 ? 63.32402 47.36416 20.79595 1.000 22.33908 313 ILE A O 1
ATOM 2524 N N . SER A 1 314 ? 62.88716 45.16794 21.08872 1.000 18.68900 314 SER A N 1
ATOM 2525 C CA . SER A 1 314 ? 63.98587 44.76105 20.20429 1.000 21.17133 314 SER A CA 1
ATOM 2526 C C . SER A 1 314 ? 63.60203 44.67737 18.73806 1.000 23.85462 314 SER A C 1
ATOM 2527 O O . SER A 1 314 ? 64.49285 44.75236 17.88503 1.000 27.92735 314 SER A O 1
ATOM 2530 N N . ASN A 1 315 ? 62.33298 44.52232 18.40869 1.000 19.97372 315 ASN A N 1
ATOM 2531 C CA . ASN A 1 315 ? 61.92982 44.18535 17.04255 1.000 20.82088 315 ASN A CA 1
ATOM 2532 C C . ASN A 1 315 ? 61.03210 45.29090 16.49615 1.000 22.39124 315 ASN A C 1
ATOM 2533 O O . ASN A 1 315 ? 59.84032 45.35422 16.82489 1.000 21.56437 315 ASN A O 1
ATOM 2538 N N . LYS A 1 316 ? 61.60319 46.14683 15.61772 1.000 20.17629 316 LYS A N 1
ATOM 2539 C CA . LYS A 1 316 ? 60.87581 47.32094 15.12910 1.000 19.62744 316 LYS A CA 1
ATOM 2540 C C . LYS A 1 316 ? 59.67119 46.91728 14.28976 1.000 21.62908 316 LYS A C 1
ATOM 2541 O O . LYS A 1 316 ? 58.58403 47.44649 14.50119 1.000 20.37735 316 LYS A O 1
ATOM 2547 N N . SER A 1 317 ? 59.82777 46.00100 13.31363 1.000 21.19473 317 SER A N 1
ATOM 2548 C CA . SER A 1 317 ? 58.66559 45.68462 12.46757 1.000 22.87617 317 SER A CA 1
ATOM 2549 C C . SER A 1 317 ? 57.53770 45.06827 13.28089 1.000 24.58601 317 SER A C 1
ATOM 2550 O O . SER A 1 317 ? 56.35321 45.34930 13.03350 1.000 26.21128 317 SER A O 1
ATOM 2553 N N . TYR A 1 318 ? 57.87864 44.25874 14.28576 1.000 22.57081 318 TYR A N 1
ATOM 2554 C CA . TYR A 1 318 ? 56.86224 43.71405 15.17932 1.000 20.56403 318 TYR A CA 1
ATOM 2555 C C . TYR A 1 318 ? 56.14525 44.83021 15.93170 1.000 18.67797 318 TYR A C 1
ATOM 2556 O O . TYR A 1 318 ? 54.90230 44.88636 15.96861 1.000 22.20868 318 TYR A O 1
ATOM 2565 N N . ARG A 1 319 ? 56.90247 45.73386 16.57325 1.000 16.96538 319 ARG A N 1
ATOM 2566 C CA . ARG A 1 319 ? 56.17792 46.71133 17.37914 1.000 17.67462 319 ARG A CA 1
ATOM 2567 C C . ARG A 1 319 ? 55.38175 47.65786 16.50038 1.000 20.47006 319 ARG A C 1
ATOM 2568 O O . ARG A 1 319 ? 54.28019 48.07884 16.88434 1.000 19.15925 319 ARG A O 1
ATOM 2576 N N . ASP A 1 320 ? 55.87021 47.92848 15.29476 1.000 19.96020 320 ASP A N 1
ATOM 2577 C CA . ASP A 1 320 ? 55.20417 48.89931 14.44592 1.000 20.37833 320 ASP A CA 1
ATOM 2578 C C . ASP A 1 320 ? 53.85468 48.41263 13.94836 1.000 21.86358 320 ASP A C 1
ATOM 2579 O O . ASP A 1 320 ? 53.05805 49.23257 13.45705 1.000 25.88433 320 ASP A O 1
ATOM 2584 N N . ASN A 1 321 ? 53.55672 47.12260 14.05759 1.000 19.37268 321 ASN A N 1
ATOM 2585 C CA . ASN A 1 321 ? 52.31016 46.60703 13.51626 1.000 22.49772 321 ASN A CA 1
ATOM 2586 C C . ASN A 1 321 ? 51.30633 46.18987 14.58992 1.000 19.74222 321 ASN A C 1
ATOM 2587 O O . ASN A 1 321 ? 50.26124 45.62505 14.26605 1.000 20.43090 321 ASN A O 1
ATOM 2592 N N . ILE A 1 322 ? 51.58605 46.47676 15.86712 1.000 15.65145 322 ILE A N 1
ATOM 2593 C CA . ILE A 1 322 ? 50.63485 46.18549 16.92211 1.000 15.44472 322 ILE A CA 1
ATOM 2594 C C . ILE A 1 322 ? 49.53331 47.24647 16.89183 1.000 17.18975 322 ILE A C 1
ATOM 2595 O O . ILE A 1 322 ? 49.80801 48.45274 16.98362 1.000 16.01617 322 ILE A O 1
ATOM 2600 N N . LYS A 1 323 ? 48.29150 46.79847 16.77214 1.000 16.13111 323 LYS A N 1
ATOM 2601 C CA . LYS A 1 323 ? 47.13424 47.69758 16.75811 1.000 14.67693 323 LYS A CA 1
ATOM 2602 C C . LYS A 1 323 ? 46.50915 47.79768 18.13995 1.000 14.20125 323 LYS A C 1
ATOM 2603 O O . LYS A 1 323 ? 46.69751 46.96754 19.01759 1.000 16.18530 323 LYS A O 1
ATOM 2609 N N . SER A 1 324 ? 45.73562 48.86955 18.31543 1.000 14.11216 324 SER A N 1
ATOM 2610 C CA . SER A 1 324 ? 44.85638 48.98313 19.47290 1.000 14.15947 324 SER A CA 1
ATOM 2611 C C . SER A 1 324 ? 43.79288 47.89939 19.42941 1.000 14.63425 324 SER A C 1
ATOM 2612 O O . SER A 1 324 ? 43.52729 47.32344 18.36520 1.000 14.89617 324 SER A O 1
ATOM 2615 N N . VAL A 1 325 ? 43.14610 47.65067 20.58349 1.000 12.87486 325 VAL A N 1
ATOM 2616 C CA . VAL A 1 325 ? 42.13072 46.58395 20.60892 1.000 12.67457 325 VAL A CA 1
ATOM 2617 C C . VAL A 1 325 ? 41.03605 46.89032 19.61172 1.000 16.94681 325 VAL A C 1
ATOM 2618 O O . VAL A 1 325 ? 40.52666 45.97875 18.94657 1.000 17.49891 325 VAL A O 1
ATOM 2622 N N . ASP A 1 326 ? 40.65661 48.16226 19.47347 1.000 16.67961 326 ASP A N 1
ATOM 2623 C CA . ASP A 1 326 ? 39.56991 48.50568 18.54352 1.000 19.13512 326 ASP A CA 1
ATOM 2624 C C . ASP A 1 326 ? 40.02487 48.52250 17.08130 1.000 18.91125 326 ASP A C 1
ATOM 2625 O O . ASP A 1 326 ? 39.20857 48.75678 16.18111 1.000 22.59906 326 ASP A O 1
ATOM 2630 N N . GLY A 1 327 ? 41.30576 48.28154 16.82336 1.000 19.04428 327 GLY A N 1
ATOM 2631 C CA . GLY A 1 327 ? 41.79582 48.15136 15.44860 1.000 21.91923 327 GLY A CA 1
ATOM 2632 C C . GLY A 1 327 ? 42.01583 49.44801 14.72269 1.000 22.54929 327 GLY A C 1
ATOM 2633 O O . GLY A 1 327 ? 42.36187 49.42589 13.53335 1.000 24.67691 327 GLY A O 1
ATOM 2634 N N . CYS A 1 328 ? 41.86895 50.57673 15.38968 1.000 18.60076 328 CYS A N 1
ATOM 2635 C CA . CYS A 1 328 ? 41.88371 51.86318 14.68627 1.000 24.39324 328 CYS A CA 1
ATOM 2636 C C . CYS A 1 328 ? 43.21051 52.63081 14.75775 1.000 22.62180 328 CYS A C 1
ATOM 2637 O O . CYS A 1 328 ? 43.36646 53.63478 14.03472 1.000 24.35798 328 CYS A O 1
ATOM 2640 N N . GLU A 1 329 ? 44.16143 52.22077 15.58378 1.000 20.08208 329 GLU A N 1
ATOM 2641 C CA . GLU A 1 329 ? 45.45675 52.87397 15.63876 1.000 19.66415 329 GLU A CA 1
ATOM 2642 C C . GLU A 1 329 ? 46.55324 51.82893 15.73964 1.000 16.78366 329 GLU A C 1
ATOM 2643 O O . GLU A 1 329 ? 46.31508 50.68641 16.15706 1.000 19.47639 329 GLU A O 1
ATOM 2649 N N . TYR A 1 330 ? 47.77173 52.22934 15.35813 1.000 17.47848 330 TYR A N 1
ATOM 2650 C CA . TYR A 1 330 ? 48.96424 51.46570 15.70136 1.000 14.57748 330 TYR A CA 1
ATOM 2651 C C . TYR A 1 330 ? 49.51350 52.08387 16.96922 1.000 15.92570 330 TYR A C 1
ATOM 2652 O O . TYR A 1 330 ? 49.84591 53.27135 16.96550 1.000 18.63478 330 TYR A O 1
ATOM 2661 N N . ILE A 1 331 ? 49.64849 51.28322 18.02421 1.000 14.88505 331 ILE A N 1
ATOM 2662 C CA . ILE A 1 331 ? 49.91604 51.88650 19.34644 1.000 15.58731 331 ILE A CA 1
ATOM 2663 C C . ILE A 1 331 ? 51.33973 52.38715 19.50288 1.000 16.00729 331 ILE A C 1
ATOM 2664 O O . ILE A 1 331 ? 51.60013 53.13808 20.45712 1.000 18.94306 331 ILE A O 1
ATOM 2669 N N . PHE A 1 332 ? 52.25796 52.05352 18.59977 1.000 14.71185 332 PHE A N 1
ATOM 2670 C CA . PHE A 1 332 ? 53.60663 52.65028 18.64596 1.000 15.07902 332 PHE A CA 1
ATOM 2671 C C . PHE A 1 332 ? 53.87057 53.60258 17.47721 1.000 18.13424 332 PHE A C 1
ATOM 2672 O O . PHE A 1 332 ? 55.01787 53.98525 17.25921 1.000 20.26310 332 PHE A O 1
ATOM 2680 N N . GLU A 1 333 ? 52.83623 54.00914 16.72904 1.000 16.61135 333 GLU A N 1
ATOM 2681 C CA . GLU A 1 333 ? 53.06186 54.90536 15.60243 1.000 20.29415 333 GLU A CA 1
ATOM 2682 C C . GLU A 1 333 ? 53.57377 56.25769 16.07087 1.000 19.13131 333 GLU A C 1
ATOM 2683 O O . GLU A 1 333 ? 54.53452 56.80742 15.49366 1.000 21.54174 333 GLU A O 1
ATOM 2689 N N . PHE A 1 334 ? 52.98293 56.78260 17.13566 1.000 18.63679 334 PHE A N 1
ATOM 2690 C CA . PHE A 1 334 ? 53.35610 58.10462 17.64254 1.000 19.13120 334 PHE A CA 1
ATOM 2691 C C . PHE A 1 334 ? 53.95827 58.00557 19.02697 1.000 17.71080 334 PHE A C 1
ATOM 2692 O O . PHE A 1 334 ? 53.58872 57.14487 19.82262 1.000 17.17860 334 PHE A O 1
ATOM 2700 N N . ASP A 1 335 ? 54.90824 58.90696 19.28492 1.000 18.40506 335 ASP A N 1
ATOM 2701 C CA . ASP A 1 335 ? 55.60674 58.94824 20.57362 1.000 15.58591 335 ASP A CA 1
A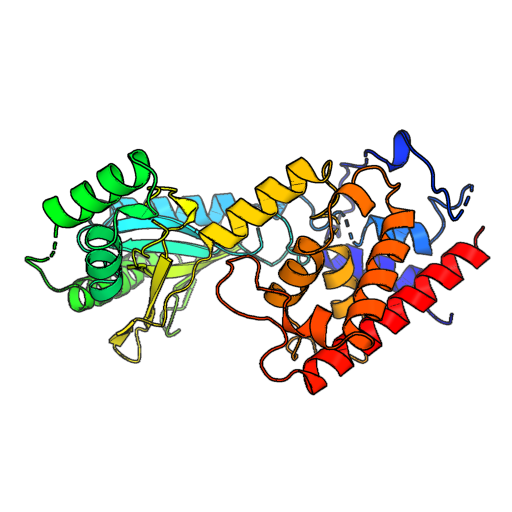TOM 2702 C C . ASP A 1 335 ? 56.28261 57.62117 20.87864 1.000 16.13050 335 ASP A C 1
ATOM 2703 O O . ASP A 1 335 ? 56.35962 57.18448 22.01831 1.000 17.18344 335 ASP A O 1
ATOM 2708 N N . CYS A 1 336 ? 56.79884 56.96780 19.83620 1.000 15.97525 336 CYS A N 1
ATOM 2709 C CA . CYS A 1 336 ? 57.27774 55.61575 20.03015 1.000 13.94339 336 CYS A CA 1
ATOM 2710 C C . CYS A 1 336 ? 58.42613 55.55871 21.03322 1.000 14.26843 336 CYS A C 1
ATOM 2711 O O . CYS A 1 336 ? 58.43466 54.70425 21.93997 1.000 15.18253 336 CYS A O 1
ATOM 2714 N N . ALA A 1 337 ? 59.42495 56.44088 20.86007 1.000 14.50864 337 ALA A N 1
ATOM 2715 C CA . ALA A 1 337 ? 60.57431 56.33910 21.75282 1.000 14.08389 337 ALA A CA 1
ATOM 2716 C C . ALA A 1 337 ? 60.23159 56.65988 23.19433 1.000 13.89814 337 ALA A C 1
ATOM 2717 O O . ALA A 1 337 ? 60.82251 56.05139 24.09442 1.000 17.10503 337 ALA A O 1
ATOM 2719 N N . LYS A 1 338 ? 59.29738 57.58262 23.44095 1.000 13.98486 338 LYS A N 1
ATOM 2720 C CA . LYS A 1 338 ? 58.85410 57.82488 24.81949 1.000 13.86460 338 LYS A CA 1
ATOM 2721 C C . LYS A 1 338 ? 58.08613 56.63778 25.38488 1.000 15.83840 338 LYS A C 1
ATOM 2722 O O . LYS A 1 338 ? 58.23618 56.28660 26.57052 1.000 16.60157 338 LYS A O 1
ATOM 2728 N N . LYS A 1 339 ? 57.26717 55.99068 24.55942 1.000 14.14156 339 LYS A N 1
ATOM 2729 C CA . LYS A 1 339 ? 56.55497 54.80504 25.02553 1.000 12.66750 339 LYS A CA 1
ATOM 2730 C C . LYS A 1 339 ? 57.53855 53.70739 25.36619 1.000 14.95065 339 LYS A C 1
ATOM 2731 O O . LYS A 1 339 ? 57.37819 53.01265 26.37623 1.000 15.73408 339 LYS A O 1
ATOM 2737 N N . LEU A 1 340 ? 58.57841 53.55731 24.53479 1.000 14.19999 340 LEU A N 1
ATOM 2738 C CA . LEU A 1 340 ? 59.57061 52.52158 24.80878 1.000 16.07192 340 LEU A CA 1
ATOM 2739 C C . LEU A 1 340 ? 60.32995 52.75018 26.11048 1.000 17.73627 340 LEU A C 1
ATOM 2740 O O . LEU A 1 340 ? 60.75480 51.76119 26.72731 1.000 18.39757 340 LEU A O 1
ATOM 2745 N N . ILE A 1 341 ? 60.52808 53.99533 26.55038 1.000 15.70409 341 ILE A N 1
ATOM 2746 C CA . ILE A 1 341 ? 61.14389 54.18910 27.86788 1.000 17.01307 341 ILE A CA 1
ATOM 2747 C C . ILE A 1 341 ? 60.27769 53.50513 28.92352 1.000 17.75958 341 ILE A C 1
ATOM 2748 O O . ILE A 1 341 ? 60.77352 52.80710 29.81006 1.000 16.11491 341 ILE A O 1
ATOM 2753 N N . GLU A 1 342 ? 58.96300 53.74884 28.87651 1.000 14.02332 342 GLU A N 1
ATOM 2754 C CA . GLU A 1 342 ? 58.09274 53.14900 29.88830 1.000 12.91238 342 GLU A CA 1
ATOM 2755 C C . GLU A 1 342 ? 58.07270 51.62542 29.74139 1.000 14.19259 342 GLU A C 1
ATOM 2756 O O . GLU A 1 342 ? 58.07248 50.90507 30.74117 1.000 13.96018 342 GLU A O 1
ATOM 2762 N N . ILE A 1 343 ? 58.03433 51.11685 28.50943 1.000 14.40254 343 ILE A N 1
ATOM 2763 C CA . ILE A 1 343 ? 58.08490 49.65781 28.31517 1.000 13.11852 343 ILE A CA 1
ATOM 2764 C C . ILE A 1 343 ? 59.38040 49.10987 28.90312 1.000 14.87017 343 ILE A C 1
ATOM 2765 O O . ILE A 1 343 ? 59.38636 48.04443 29.53034 1.000 14.50442 343 ILE A O 1
ATOM 2770 N N . GLU A 1 344 ? 60.52147 49.80218 28.66833 1.000 13.69710 344 GLU A N 1
ATOM 2771 C CA . GLU A 1 344 ? 61.79370 49.33345 29.24364 1.000 12.93677 344 GLU A CA 1
ATOM 2772 C C . GLU A 1 344 ? 61.74534 49.29965 30.78534 1.000 13.38117 344 GLU A C 1
ATOM 2773 O O . GLU A 1 344 ? 62.22763 48.33921 31.40181 1.000 15.97956 344 GLU A O 1
ATOM 2779 N N . PHE A 1 345 ? 61.20607 50.33404 31.44312 1.000 14.23096 345 PHE A N 1
ATOM 2780 C CA . PHE A 1 345 ? 61.09583 50.27062 32.90441 1.000 12.65446 345 PHE A CA 1
ATOM 2781 C C . PHE A 1 345 ? 60.16880 49.15349 33.33395 1.000 13.96132 345 PHE A C 1
ATOM 2782 O O . PHE A 1 345 ? 60.43460 48.46724 34.34635 1.000 16.35715 345 PHE A O 1
ATOM 2790 N N . LEU A 1 346 ? 59.07601 48.93429 32.60457 1.000 13.17447 346 LEU A N 1
ATOM 2791 C CA . LEU A 1 346 ? 58.19365 47.80965 32.96843 1.000 13.47571 346 LEU A CA 1
ATOM 2792 C C . LEU A 1 346 ? 58.91755 46.48138 32.80781 1.000 15.01733 346 LEU A C 1
ATOM 2793 O O . LEU A 1 346 ? 58.77515 45.59158 33.65485 1.000 15.07770 346 LEU A O 1
ATOM 2798 N N . SER A 1 347 ? 59.68686 46.31290 31.73162 1.000 13.81897 347 SER A N 1
ATOM 2799 C CA . SER A 1 347 ? 60.38759 45.05079 31.54336 1.000 14.37677 347 SER A CA 1
ATOM 2800 C C . SER A 1 347 ? 61.42765 44.83942 32.63504 1.000 16.02334 347 SER A C 1
ATOM 2801 O O . SER A 1 347 ? 61.61984 43.69260 33.08382 1.000 17.35458 347 SER A O 1
ATOM 2804 N N . GLN A 1 348 ? 62.06403 45.90876 33.11703 1.000 15.72392 348 GLN A N 1
ATOM 2805 C CA . GLN A 1 348 ? 62.99559 45.76274 34.22920 1.000 16.10509 348 GLN A CA 1
ATOM 2806 C C . GLN A 1 348 ? 62.29588 45.30195 35.50731 1.000 17.52596 348 GLN A C 1
ATOM 2807 O O . GLN A 1 348 ? 62.83701 44.46407 36.24963 1.000 18.39396 348 GLN A O 1
ATOM 2813 N N . GLU A 1 349 ? 61.07117 45.78554 35.76553 1.000 14.02730 349 GLU A N 1
ATOM 2814 C CA . GLU A 1 349 ? 60.33930 45.29975 36.92485 1.000 15.95987 349 GLU A CA 1
ATOM 2815 C C . GLU A 1 349 ? 60.01741 43.83166 36.75864 1.000 16.14755 349 GLU A C 1
ATOM 2816 O O . GLU A 1 349 ? 60.16904 43.05738 37.71068 1.000 15.56755 349 GLU A O 1
ATOM 2822 N N . LEU A 1 350 ? 59.54818 43.41632 35.57115 1.000 15.08518 350 LEU A N 1
ATOM 2823 C CA . LEU A 1 350 ? 59.25673 41.98406 35.38209 1.000 13.75381 350 LEU A CA 1
ATOM 2824 C C . LEU A 1 350 ? 60.52105 41.13952 35.51926 1.000 14.67673 350 LEU A C 1
ATOM 2825 O O . LEU A 1 350 ? 60.46301 40.02626 36.06190 1.000 17.75558 350 LEU A O 1
ATOM 2830 N N . ASP A 1 351 ? 61.67338 41.64229 35.02551 1.000 14.86233 351 ASP A N 1
ATOM 2831 C CA . ASP A 1 351 ? 62.91284 40.88346 35.18725 1.000 17.49214 351 ASP A CA 1
ATOM 2832 C C . ASP A 1 351 ? 63.21353 40.67341 36.66681 1.000 18.18068 351 ASP A C 1
ATOM 2833 O O . ASP A 1 351 ? 63.60700 39.57232 37.08897 1.000 19.49154 351 ASP A O 1
ATOM 2838 N N . SER A 1 352 ? 63.07303 41.73122 37.46932 1.000 15.16018 352 SER A N 1
ATOM 2839 C CA . SER A 1 352 ? 63.30661 41.59296 38.91122 1.000 17.70423 352 SER A CA 1
ATOM 2840 C C . SER A 1 352 ? 62.36236 40.59107 39.54840 1.000 17.01634 352 SER A C 1
ATOM 2841 O O . SER A 1 352 ? 62.75697 39.82691 40.42839 1.000 19.31140 352 SER A O 1
ATOM 2844 N N . ILE A 1 353 ? 61.08399 40.65952 39.19935 1.000 15.24095 353 ILE A N 1
ATOM 2845 C CA . ILE A 1 353 ? 60.09586 39.72660 39.75997 1.000 14.07310 353 ILE A CA 1
ATOM 2846 C C . ILE A 1 353 ? 60.46914 38.29193 39.41898 1.000 19.08942 353 ILE A C 1
ATOM 2847 O O . ILE A 1 353 ? 60.37743 37.39713 40.26277 1.000 17.59159 353 ILE A O 1
ATOM 2852 N N . ILE A 1 354 ? 60.85160 38.04618 38.16618 1.000 17.60319 354 ILE A N 1
ATOM 2853 C CA . ILE A 1 354 ? 61.19028 36.68831 37.74407 1.000 16.49769 354 ILE A CA 1
ATOM 2854 C C . ILE A 1 354 ? 62.41867 36.22072 38.49399 1.000 18.44927 354 ILE A C 1
ATOM 2855 O O . ILE A 1 354 ? 62.48641 35.07883 38.96587 1.000 19.44028 354 ILE A O 1
ATOM 2860 N N . ALA A 1 355 ? 63.39513 37.11604 38.66716 1.000 19.43019 355 ALA A N 1
ATOM 2861 C CA . ALA A 1 355 ? 64.58363 36.74158 39.41267 1.000 19.73122 355 ALA A CA 1
ATOM 2862 C C . ALA A 1 355 ? 64.23676 36.41678 40.86173 1.000 20.90944 355 ALA A C 1
ATOM 2863 O O . ALA A 1 355 ? 64.80227 35.48185 41.44915 1.000 23.51760 355 ALA A O 1
ATOM 2865 N N . ASP A 1 356 ? 63.34333 37.20387 41.46954 1.000 18.55767 356 ASP A N 1
ATOM 2866 C CA . ASP A 1 356 ? 62.97707 36.96139 42.85821 1.000 24.03939 356 ASP A CA 1
ATOM 2867 C C . ASP A 1 356 ? 62.17993 35.66679 43.01583 1.000 23.81243 356 ASP A C 1
ATOM 2868 O O . ASP A 1 356 ? 62.32173 34.96873 44.03359 1.000 23.93907 356 ASP A O 1
ATOM 2873 N N . LEU A 1 357 ? 61.32485 35.33324 42.03334 1.000 20.54814 357 LEU A N 1
ATOM 2874 C CA . LEU A 1 357 ? 60.67057 34.01722 42.04293 1.000 23.00583 357 LEU A CA 1
ATOM 2875 C C . LEU A 1 357 ? 61.69335 32.89514 41.96501 1.000 23.84391 357 LEU A C 1
ATOM 2876 O O . LEU A 1 357 ? 61.58819 31.88690 42.68880 1.000 27.89065 357 LEU A O 1
ATOM 2881 N N . HIS A 1 358 ? 62.66779 33.02471 41.06068 1.000 21.70178 358 HIS A N 1
ATOM 2882 C CA . HIS A 1 358 ? 63.72208 32.00027 40.98226 1.000 26.85994 358 HIS A CA 1
ATOM 2883 C C . HIS A 1 358 ? 64.43618 31.84141 42.31458 1.000 32.25248 358 HIS A C 1
ATOM 2884 O O . HIS A 1 358 ? 64.72070 30.70467 42.74757 1.000 33.38110 358 HIS A O 1
ATOM 2891 N N . ASN A 1 359 ? 64.70878 32.94914 43.00901 1.000 26.65390 359 ASN A N 1
ATOM 2892 C CA . ASN A 1 359 ? 65.45589 32.82666 44.25792 1.000 29.86958 359 ASN A CA 1
ATOM 2893 C C . ASN A 1 359 ? 64.59434 32.22966 45.37262 1.000 41.94819 359 ASN A C 1
ATOM 2894 O O . ASN A 1 359 ? 65.11913 31.53923 46.25782 1.000 42.19269 359 ASN A O 1
ATOM 2899 N N . GLN A 1 360 ? 63.28205 32.45663 45.34104 1.000 37.24230 360 GLN A N 1
ATOM 2900 C CA . GLN A 1 360 ? 62.39551 31.81311 46.30674 1.000 44.99940 360 GLN A CA 1
ATOM 2901 C C . GLN A 1 360 ? 62.32462 30.31327 46.06667 1.000 54.28660 360 GLN A C 1
ATOM 2902 O O . GLN A 1 360 ? 62.25723 29.52952 47.02031 1.000 57.18256 360 GLN A O 1
ATOM 2908 N N . SER A 1 361 ? 62.33033 29.89103 44.80946 1.000 54.00101 361 SER A N 1
ATOM 2909 C CA . SER A 1 361 ? 62.36561 28.46878 44.51215 1.000 63.33441 361 SER A CA 1
ATOM 2910 C C . SER A 1 361 ? 63.80360 27.93852 44.59380 1.000 67.82711 361 SER A C 1
ATOM 2911 O O . SER A 1 361 ? 64.28848 27.58076 45.67199 1.000 68.87665 361 SER A O 1
#

GO terms:
  GO:0052621 diguanylate cyclase activity (F, EXP)

Organism: Flavobacteriaceae sp. genome_bin_11 (NCBI:txid2778089)